Protein AF-A0A0C9UQS5-F1 (afdb_monomer)

Foldseek 3Di:
DDDPDPPPDPPDPVNLVPDALVNQDAFDDADPPHPCLALVNPDDRPVDDPDDDCCPPPCLVVDDPVVSNVVSNVRVVVVVVVNVVSVVSSVVRVVVVVVVVVVVVVVVVVVVVVPDPPPPPPDDDDDDDDDDDDDDPPPPPPPPPPPPPVVQFDFPVCVVVVHRFADPDDDPPDDDATPVCVVVVHDRHTPDPVVVPDPPPPPDPPVVVVVVLVVLQVVLVVVQVVQVVVLVVVCVVCVVVCPDPVPNSQRFGADSVRDTDRPDPPDPDPPPDDDDDDDDDDDDDDDDDDDDDDDDDDDDDDDDDDDDDDDDDDDDDDDDDDDDDDDDDDDDDDDDDDD

pLDDT: mean 71.83, std 21.23, range [30.2, 98.12]

Radius of gyration: 38.06 Å; Cα contacts (8 Å, |Δi|>4): 149; chains: 1; bounding box: 81×113×97 Å

Secondary structure (DSSP, 8-state):
------------HHHHTT--GGGSPPPPP--TT-GGGSGGG----TT--SS--GGGSTTGGGS-HHHHHHHHHHHHHHHHHHHHHHHHHHHHHHHHHHHHHHHHHHHHHHHHHT----------------------------------------BHHHHHHT------S--SSS-PPPHHHHHTT----B--GGGSS--TTSPPPHHHHHHHHHHHHHHHHHHHHHHHHHHHHHHHHHGGGT--TT------EE-TTSPEE-TT---------------------------------------------------------------PPPP--------

Sequence (339 aa):
MSTTASSSKNPTANSILYKKAKDVKRLPTIPTLDARRTLRRFKTVPEFTKRRDPRLHVDWASFKDGEQEFMVNGYWAAYDEEYQELEALWLQLTRKEPQEEEKRKSEAEKKKKSKPVAPVVSGSGSKKGKGKEKEVQVIDSDSDSDTNTEFRESCIGCERAKLWCLFTHGTNGKKVACDWCVECKTNCTYWSLQNLMLPEDVPVPEELQDTAHHGCTHVIERYNHIAQMCGAQMKAILSPYGLGKNFGGRVPLLNYHGGLDVPGELESGVKKRKAEESVVEPGPSKRIRKDKEPESGEKEVEKEVEKEVGPDPEPAVDKDKGKEKEPGPEGNGEETMKE

Mean predicted aligned error: 22.31 Å

Structure (mmCIF, N/CA/C/O backbone):
data_AF-A0A0C9UQS5-F1
#
_entry.id   AF-A0A0C9UQS5-F1
#
loop_
_atom_site.group_PDB
_atom_site.id
_atom_site.type_symbol
_atom_site.label_atom_id
_atom_site.label_alt_id
_atom_site.label_comp_id
_atom_site.label_asym_id
_atom_site.label_entity_id
_atom_site.label_seq_id
_atom_site.pdbx_PDB_ins_code
_atom_site.Cartn_x
_atom_site.Cartn_y
_atom_site.Cartn_z
_atom_site.occupancy
_atom_site.B_iso_or_equiv
_atom_site.auth_seq_id
_atom_site.auth_comp_id
_atom_site.auth_asym_id
_atom_site.auth_atom_id
_atom_site.pdbx_PDB_model_num
ATOM 1 N N . MET A 1 1 ? -19.585 4.894 -18.845 1.00 39.47 1 MET A N 1
ATOM 2 C CA . MET A 1 1 ? -18.893 3.886 -18.015 1.00 39.47 1 MET A CA 1
ATOM 3 C C . MET A 1 1 ? -18.393 4.585 -16.765 1.00 39.47 1 MET A C 1
ATOM 5 O O . MET A 1 1 ? -17.591 5.500 -16.886 1.00 39.47 1 MET A O 1
ATOM 9 N N . SER A 1 2 ? -18.942 4.248 -15.600 1.00 39.50 2 SER A N 1
ATOM 10 C CA . SER A 1 2 ? -18.650 4.951 -14.348 1.00 39.50 2 SER A CA 1
ATOM 11 C C . SER A 1 2 ? -17.389 4.379 -13.706 1.00 39.50 2 SER A C 1
ATOM 13 O O . SER A 1 2 ? -17.371 3.235 -13.262 1.00 39.50 2 SER A O 1
ATOM 15 N N . THR A 1 3 ? -16.320 5.168 -13.687 1.00 36.44 3 THR A N 1
ATOM 16 C CA . THR A 1 3 ? -15.076 4.869 -12.973 1.00 36.44 3 THR A CA 1
ATOM 17 C C . THR A 1 3 ? -15.274 5.094 -11.478 1.00 36.44 3 THR A C 1
ATOM 19 O O . THR A 1 3 ? -15.209 6.222 -10.991 1.00 36.44 3 THR A O 1
ATOM 22 N N . THR A 1 4 ? -15.512 4.013 -10.741 1.00 36.44 4 THR A N 1
ATOM 23 C CA . THR A 1 4 ? -15.493 4.010 -9.276 1.00 36.44 4 THR A CA 1
ATOM 24 C C . THR A 1 4 ? -14.039 4.093 -8.812 1.00 36.44 4 THR A C 1
ATOM 26 O O . THR A 1 4 ? -13.314 3.100 -8.811 1.00 36.44 4 THR A O 1
ATOM 29 N N . ALA A 1 5 ? -13.580 5.294 -8.461 1.00 30.20 5 ALA A N 1
ATOM 30 C CA . ALA A 1 5 ? -12.248 5.502 -7.905 1.00 30.20 5 ALA A CA 1
ATOM 31 C C . ALA A 1 5 ? -12.182 4.930 -6.477 1.00 30.20 5 ALA A C 1
ATOM 33 O O . ALA A 1 5 ? -12.664 5.540 -5.522 1.00 30.20 5 ALA A O 1
ATOM 34 N N . SER A 1 6 ? -11.587 3.744 -6.329 1.00 37.22 6 SER A N 1
ATOM 35 C CA . SER A 1 6 ? -11.254 3.167 -5.024 1.00 37.22 6 SER A CA 1
ATOM 36 C C . SER A 1 6 ? -10.003 3.860 -4.478 1.00 37.22 6 SER A C 1
ATOM 38 O O . SER A 1 6 ? -8.874 3.491 -4.784 1.00 37.22 6 SER A O 1
ATOM 40 N N . SER A 1 7 ? 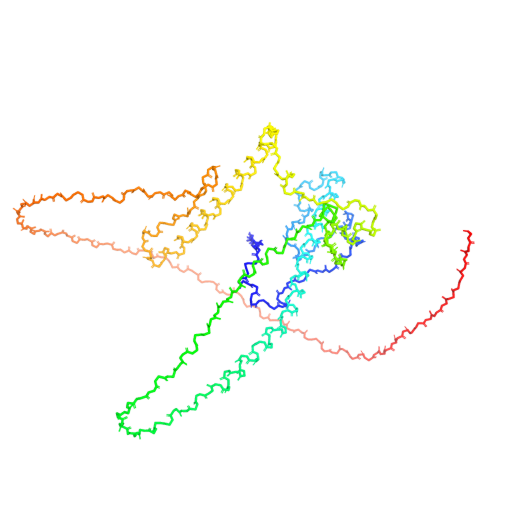-10.205 4.927 -3.708 1.00 39.00 7 SER A N 1
ATOM 41 C CA . SER A 1 7 ? -9.139 5.609 -2.971 1.00 39.00 7 SER A CA 1
ATOM 42 C C . SER A 1 7 ? -8.746 4.761 -1.757 1.00 39.00 7 SER A C 1
ATOM 44 O O . SER A 1 7 ? -9.470 4.761 -0.759 1.00 39.00 7 SER A O 1
ATOM 46 N N . SER A 1 8 ? -7.586 4.097 -1.793 1.00 45.88 8 SER A N 1
ATOM 47 C CA . SER A 1 8 ? -6.999 3.414 -0.630 1.00 45.88 8 SER A CA 1
ATOM 48 C C . SER A 1 8 ? -6.501 4.439 0.400 1.00 45.88 8 SER A C 1
ATOM 50 O O . SER A 1 8 ? -5.318 4.764 0.486 1.00 45.88 8 SER A O 1
ATOM 52 N N . LYS A 1 9 ? -7.419 5.020 1.175 1.00 56.50 9 LYS A N 1
ATOM 53 C CA . LYS A 1 9 ? -7.046 5.765 2.381 1.00 56.50 9 LYS A CA 1
ATOM 54 C C . LYS A 1 9 ? -6.589 4.752 3.423 1.00 56.50 9 LYS A C 1
ATOM 56 O O . LYS A 1 9 ? -7.343 3.829 3.732 1.00 56.50 9 LYS A O 1
ATOM 61 N N . ASN A 1 10 ? -5.390 4.948 3.972 1.00 49.78 10 ASN A N 1
ATOM 62 C CA . ASN A 1 10 ? -4.944 4.216 5.154 1.00 49.78 10 ASN A CA 1
ATOM 63 C C . ASN A 1 10 ? -6.054 4.293 6.212 1.00 49.78 10 ASN A C 1
ATOM 65 O O . ASN A 1 10 ? -6.534 5.399 6.493 1.00 49.78 10 ASN A O 1
ATOM 69 N N . PRO A 1 11 ? -6.520 3.154 6.751 1.00 49.62 11 PRO A N 1
ATOM 70 C CA . PRO A 1 11 ? -7.619 3.146 7.698 1.00 49.62 11 PRO A CA 1
ATOM 71 C C . PRO A 1 11 ? -7.218 3.980 8.914 1.00 49.62 11 PRO A C 1
ATOM 73 O O . PRO A 1 11 ? -6.328 3.613 9.676 1.00 49.62 11 PRO A O 1
ATOM 76 N N . THR A 1 12 ? -7.866 5.133 9.090 1.00 46.97 12 THR A N 1
ATOM 77 C CA . THR A 1 12 ? -7.743 5.945 10.304 1.00 46.97 12 THR A CA 1
ATOM 78 C C . THR A 1 12 ? -8.029 5.044 11.505 1.00 46.97 12 THR A C 1
ATOM 80 O O . THR A 1 12 ? -8.953 4.229 11.431 1.00 46.97 12 THR A O 1
ATOM 83 N N . ALA A 1 13 ? -7.274 5.183 12.599 1.00 48.47 13 ALA A N 1
ATOM 84 C CA . ALA A 1 13 ? -7.354 4.317 13.784 1.00 48.47 13 ALA A CA 1
ATOM 85 C C . ALA A 1 13 ? -8.795 4.085 14.293 1.00 48.47 13 ALA A C 1
ATOM 87 O O . ALA A 1 13 ? -9.131 2.989 14.738 1.00 48.47 13 ALA A O 1
ATOM 88 N N . ASN A 1 14 ? -9.681 5.071 14.123 1.00 51.16 14 ASN A N 1
ATOM 89 C CA . ASN A 1 14 ? -11.094 4.975 14.497 1.00 51.16 14 ASN A CA 1
ATOM 90 C C . ASN A 1 14 ? -11.914 4.000 13.624 1.00 51.16 14 ASN A C 1
ATOM 92 O O . ASN A 1 14 ? -12.898 3.442 14.097 1.00 51.16 14 ASN A O 1
ATOM 96 N N . SER A 1 15 ? -11.517 3.750 12.371 1.00 55.31 15 SER A N 1
ATOM 97 C CA . SER A 1 15 ? -12.188 2.788 11.475 1.00 55.31 15 SER A CA 1
ATOM 98 C C . SER A 1 15 ? -11.832 1.325 11.765 1.00 55.31 15 SER A C 1
ATOM 100 O O . SER A 1 15 ? -12.530 0.423 11.303 1.00 55.31 15 SER A O 1
ATOM 102 N N . ILE A 1 16 ? -10.764 1.084 12.532 1.00 59.19 16 ILE A N 1
ATOM 103 C CA . ILE A 1 16 ? -10.314 -0.262 12.915 1.00 59.19 16 ILE A CA 1
ATOM 104 C C . ILE A 1 16 ? -11.161 -0.803 14.077 1.00 59.19 16 ILE A C 1
ATOM 106 O O . ILE A 1 16 ? -11.360 -2.008 14.167 1.00 59.19 16 ILE A O 1
ATOM 110 N N . LEU A 1 17 ? -11.737 0.073 14.913 1.00 61.28 17 LEU A N 1
ATOM 111 C CA . LEU A 1 17 ? -12.500 -0.308 16.113 1.00 61.28 17 LEU A CA 1
ATOM 112 C C . LEU A 1 17 ? -13.781 -1.115 15.840 1.00 61.28 17 LEU A C 1
ATOM 114 O O . LEU A 1 17 ? -14.320 -1.720 16.760 1.00 61.28 17 LEU A O 1
ATOM 118 N N . TYR A 1 18 ? -14.280 -1.131 14.603 1.00 74.56 18 TYR A N 1
ATOM 119 C CA . TYR A 1 18 ? -15.530 -1.821 14.261 1.00 74.56 18 TYR A CA 1
ATOM 120 C C . TYR A 1 18 ? -15.368 -2.954 13.250 1.00 74.56 18 TYR A C 1
ATOM 122 O O . TYR A 1 18 ? -16.349 -3.636 12.961 1.00 74.56 18 TYR A O 1
ATOM 130 N N . LYS A 1 19 ? -14.165 -3.169 12.707 1.00 83.88 19 LYS A N 1
ATOM 131 C CA . LYS A 1 19 ? -13.938 -4.234 11.726 1.00 83.88 19 LYS A CA 1
ATOM 132 C C . LYS A 1 19 ? -13.582 -5.531 12.433 1.00 83.88 19 LYS A C 1
ATOM 134 O O . LYS A 1 19 ? -12.665 -5.560 13.250 1.00 83.88 19 LYS A O 1
ATOM 139 N N . LYS A 1 20 ? -14.276 -6.611 12.082 1.00 89.12 20 LYS A N 1
ATOM 140 C CA . LYS A 1 20 ? -13.904 -7.968 12.487 1.00 89.12 20 LYS A CA 1
ATOM 141 C C . LYS A 1 20 ? -12.896 -8.545 11.506 1.00 89.12 20 LYS A C 1
ATOM 143 O O . LYS A 1 20 ? -12.795 -8.089 10.367 1.00 89.12 20 LYS A O 1
ATOM 148 N N . ALA A 1 21 ? -12.194 -9.602 11.911 1.00 88.69 21 ALA A N 1
ATOM 149 C CA . ALA A 1 21 ? -11.261 -10.291 11.019 1.00 88.69 21 ALA A CA 1
ATOM 150 C C . ALA A 1 21 ? -11.945 -10.778 9.723 1.00 88.69 21 ALA A C 1
ATOM 152 O O . ALA A 1 21 ? -11.343 -10.754 8.654 1.00 88.69 21 ALA A O 1
ATOM 153 N N . LYS A 1 22 ? -13.232 -11.147 9.799 1.00 91.19 22 LYS A N 1
ATOM 154 C CA . LYS A 1 22 ? -14.049 -11.585 8.652 1.00 91.19 22 LYS A CA 1
ATOM 155 C C . LYS A 1 22 ? -14.333 -10.482 7.624 1.00 91.19 22 LYS A C 1
ATOM 157 O O . LYS A 1 22 ? -14.644 -10.802 6.483 1.00 91.19 22 LYS A O 1
ATOM 162 N N . ASP A 1 23 ? -14.222 -9.215 8.018 1.00 90.31 23 ASP A N 1
ATOM 163 C CA . ASP A 1 23 ? -14.493 -8.067 7.144 1.00 90.31 23 ASP A CA 1
ATOM 164 C C . ASP A 1 23 ? -13.251 -7.641 6.340 1.00 90.31 23 ASP A C 1
ATOM 166 O O . ASP A 1 23 ? -13.334 -6.790 5.449 1.00 90.31 23 ASP A O 1
ATOM 170 N N . VAL A 1 24 ? -12.079 -8.202 6.659 1.00 91.62 24 VAL A N 1
ATOM 171 C CA . VAL A 1 24 ? -10.843 -7.964 5.911 1.00 91.62 24 VAL A CA 1
ATOM 172 C C . VAL A 1 24 ? -10.842 -8.856 4.677 1.00 91.62 24 VAL A C 1
ATOM 174 O O . VAL A 1 24 ? -10.848 -10.082 4.780 1.00 91.62 24 VAL A O 1
ATOM 177 N N . LYS A 1 25 ? -10.816 -8.235 3.493 1.00 92.44 25 LYS A N 1
ATOM 178 C CA . LYS A 1 25 ? -10.619 -8.958 2.233 1.00 92.44 25 LYS A CA 1
ATOM 179 C C . LYS A 1 25 ? -9.269 -9.673 2.282 1.00 92.44 25 LYS A C 1
ATOM 181 O O . LYS A 1 25 ? -8.256 -9.029 2.540 1.00 92.44 25 LYS A O 1
ATOM 186 N N . ARG A 1 26 ? -9.256 -10.981 2.021 1.00 93.06 26 ARG A N 1
ATOM 187 C CA . ARG A 1 26 ? -8.020 -11.757 1.872 1.00 93.06 26 ARG A CA 1
ATOM 188 C C . ARG A 1 26 ? -7.746 -11.968 0.397 1.00 93.06 26 ARG A C 1
ATOM 190 O O . ARG A 1 26 ? -8.592 -12.505 -0.308 1.00 93.06 26 ARG A O 1
ATOM 197 N N . LEU A 1 27 ? -6.568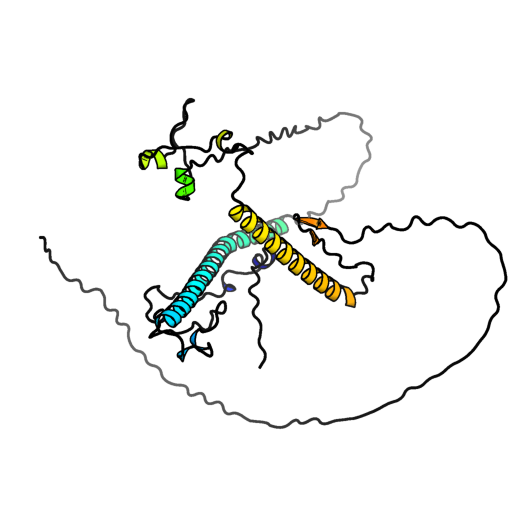 -11.543 -0.039 1.00 94.94 27 LEU A N 1
ATOM 198 C CA . LEU A 1 27 ? -6.067 -11.863 -1.367 1.00 94.94 27 LEU A CA 1
ATOM 199 C C . LEU A 1 27 ? -5.633 -13.341 -1.412 1.00 94.94 27 LEU A C 1
ATOM 201 O O . LEU A 1 27 ? -5.198 -13.880 -0.389 1.00 94.94 27 LEU A O 1
ATOM 205 N N . PRO A 1 28 ? -5.731 -14.020 -2.566 1.00 96.50 28 PRO A N 1
ATOM 206 C CA . PRO A 1 28 ? -5.317 -15.411 -2.687 1.00 96.50 28 PRO A CA 1
ATOM 207 C C . PRO A 1 28 ? -3.810 -15.571 -2.451 1.00 96.50 28 PRO A C 1
ATOM 20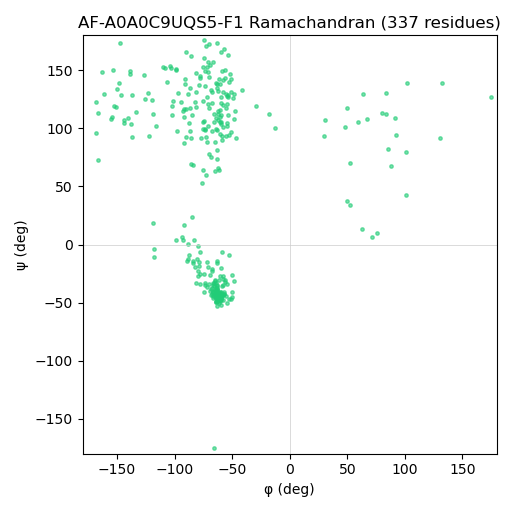9 O O . PRO A 1 28 ? -2.991 -14.797 -2.944 1.00 96.50 28 PRO A O 1
ATOM 212 N N . THR A 1 29 ? -3.401 -16.615 -1.737 1.00 96.56 29 THR A N 1
ATOM 213 C CA . THR A 1 29 ? -1.975 -16.920 -1.583 1.00 96.56 29 THR A CA 1
ATOM 214 C C . THR A 1 29 ? -1.419 -17.424 -2.915 1.00 96.56 29 THR A C 1
ATOM 216 O O . THR A 1 29 ? -1.848 -18.456 -3.433 1.00 96.56 29 THR A O 1
ATOM 219 N N . ILE A 1 30 ? -0.467 -16.691 -3.490 1.00 96.12 30 ILE A N 1
ATOM 220 C CA . ILE A 1 30 ? 0.192 -17.048 -4.752 1.00 96.12 30 ILE A CA 1
ATOM 221 C C . ILE A 1 30 ? 1.679 -17.235 -4.451 1.00 96.12 30 ILE A C 1
ATOM 223 O O . ILE A 1 30 ? 2.335 -16.244 -4.133 1.00 96.12 30 ILE A O 1
ATOM 227 N N . PRO A 1 31 ? 2.231 -18.458 -4.540 1.00 97.06 31 PRO A N 1
ATOM 228 C CA . PRO A 1 31 ? 3.649 -18.704 -4.292 1.00 97.06 31 PRO A CA 1
ATOM 229 C C . PRO A 1 31 ? 4.558 -17.846 -5.177 1.00 97.06 31 PRO A C 1
ATOM 231 O O . PRO A 1 31 ? 4.215 -17.545 -6.318 1.00 97.06 31 PRO A O 1
ATOM 234 N N . THR A 1 32 ? 5.748 -17.502 -4.685 1.00 95.25 32 THR A N 1
ATOM 235 C CA . THR A 1 32 ? 6.754 -16.724 -5.436 1.00 95.25 32 THR A CA 1
ATOM 236 C C . THR A 1 32 ? 7.214 -17.415 -6.721 1.00 95.25 32 THR A C 1
ATOM 238 O O . THR A 1 32 ? 7.563 -16.741 -7.684 1.00 95.25 32 THR A O 1
ATOM 241 N N . LEU A 1 33 ? 7.149 -18.748 -6.764 1.00 95.94 33 LEU A N 1
ATOM 242 C CA . LEU A 1 33 ? 7.481 -19.576 -7.930 1.00 95.94 33 LEU A CA 1
ATOM 243 C C . LEU A 1 33 ? 6.266 -19.914 -8.811 1.00 95.94 33 LEU A C 1
ATOM 245 O O . LEU A 1 33 ? 6.373 -20.727 -9.729 1.00 95.94 33 LEU A O 1
ATOM 249 N N . ASP A 1 34 ? 5.093 -19.340 -8.533 1.00 97.44 34 ASP A N 1
ATOM 250 C CA . ASP A 1 34 ? 3.900 -19.595 -9.334 1.00 97.44 34 ASP A CA 1
ATOM 251 C C . ASP A 1 34 ? 4.120 -19.118 -10.773 1.00 97.44 34 ASP A C 1
ATOM 253 O O . ASP A 1 34 ? 4.537 -17.987 -11.026 1.00 97.44 34 ASP A O 1
ATOM 257 N N . ALA A 1 35 ? 3.790 -19.972 -11.740 1.00 96.75 35 ALA A N 1
ATOM 258 C CA . ALA A 1 35 ? 3.973 -19.662 -13.148 1.00 96.75 35 ALA A CA 1
ATOM 259 C C . ALA A 1 35 ? 3.221 -18.387 -13.578 1.00 96.75 35 ALA A C 1
ATOM 261 O O . ALA A 1 35 ? 3.679 -17.697 -14.488 1.00 96.75 35 ALA A O 1
ATOM 262 N N . ARG A 1 36 ? 2.116 -18.027 -12.906 1.00 96.44 36 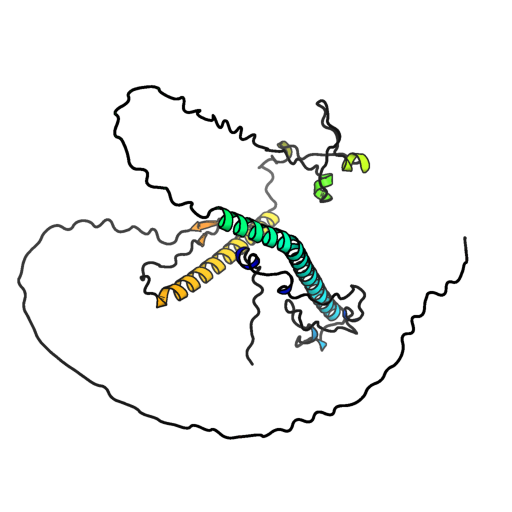ARG A N 1
ATOM 263 C CA . ARG A 1 36 ? 1.378 -16.769 -13.121 1.00 96.44 36 ARG A CA 1
ATOM 264 C C . ARG A 1 36 ? 2.222 -15.520 -12.883 1.00 96.44 36 ARG A C 1
ATOM 266 O O . ARG A 1 36 ? 1.859 -14.459 -13.384 1.00 96.44 36 ARG A O 1
ATOM 273 N N . ARG A 1 37 ? 3.331 -15.638 -12.148 1.00 96.88 37 ARG A N 1
ATOM 274 C CA . ARG A 1 37 ? 4.268 -14.540 -11.902 1.00 96.88 37 ARG A CA 1
ATOM 275 C C . ARG A 1 37 ? 5.212 -14.262 -13.066 1.00 96.88 37 ARG A C 1
ATOM 277 O O . ARG A 1 37 ? 5.759 -13.173 -13.159 1.00 96.88 37 ARG A O 1
ATOM 284 N N . THR A 1 38 ? 5.360 -15.214 -13.983 1.00 96.88 38 THR A N 1
ATOM 285 C CA . THR A 1 38 ? 6.222 -15.063 -15.161 1.00 96.88 38 THR A CA 1
ATOM 286 C C . THR A 1 38 ? 5.526 -14.277 -16.266 1.00 96.88 38 THR A C 1
ATOM 288 O O . THR A 1 38 ? 4.319 -14.428 -16.466 1.00 96.88 38 THR A O 1
ATOM 291 N N . LEU A 1 39 ? 6.292 -13.511 -17.051 1.00 96.81 39 LEU A N 1
ATOM 292 C CA . LEU A 1 39 ? 5.782 -12.752 -18.200 1.00 96.81 39 LEU A CA 1
ATOM 293 C C . LEU A 1 39 ? 4.924 -13.623 -19.139 1.00 96.81 39 LEU A C 1
ATOM 295 O O . LEU A 1 39 ? 3.810 -13.255 -19.505 1.00 96.81 39 LEU A O 1
ATOM 299 N N . ARG A 1 40 ? 5.396 -14.838 -19.455 1.00 96.69 40 ARG A N 1
ATOM 300 C CA . ARG A 1 40 ? 4.738 -15.761 -20.399 1.00 96.69 40 ARG A CA 1
ATOM 301 C C . ARG A 1 40 ? 3.372 -16.268 -19.929 1.00 96.69 40 ARG A C 1
ATOM 303 O O . ARG A 1 40 ? 2.523 -16.602 -20.753 1.00 96.69 40 ARG A O 1
ATOM 310 N N . ARG A 1 41 ? 3.169 -16.400 -18.619 1.00 97.38 41 ARG A N 1
ATOM 311 C CA . ARG A 1 41 ? 1.939 -16.954 -18.025 1.00 97.38 41 ARG A CA 1
ATOM 312 C C . ARG A 1 41 ? 1.222 -15.942 -17.140 1.00 97.38 41 ARG A C 1
ATOM 314 O O . ARG A 1 41 ? 0.365 -16.331 -16.347 1.00 97.38 41 ARG A O 1
ATOM 321 N N . PHE A 1 42 ? 1.544 -14.664 -17.317 1.00 96.75 42 PHE A N 1
ATOM 322 C CA . PHE A 1 42 ? 1.012 -13.582 -16.516 1.00 96.75 42 PHE A CA 1
ATOM 323 C C . PHE A 1 42 ? -0.520 -13.589 -16.498 1.00 96.75 42 PHE A C 1
ATOM 325 O O . PHE A 1 42 ? -1.185 -13.596 -17.541 1.00 96.75 42 PHE A O 1
ATOM 332 N N . LYS A 1 43 ? -1.081 -13.581 -15.287 1.00 97.06 43 LYS A N 1
ATOM 333 C CA . LYS A 1 43 ? -2.517 -13.440 -15.036 1.00 97.06 43 LYS A CA 1
ATOM 334 C C . LYS A 1 43 ? -2.729 -12.478 -13.881 1.00 97.06 43 LYS A C 1
ATOM 336 O O . LYS A 1 43 ? -2.155 -12.665 -12.813 1.00 97.06 43 LYS A O 1
ATOM 341 N N . THR A 1 44 ? -3.588 -11.491 -14.095 1.00 96.56 44 THR A N 1
ATOM 342 C CA . THR A 1 44 ? -4.002 -10.566 -13.046 1.00 96.56 44 THR A CA 1
ATOM 343 C C . THR A 1 44 ? -4.899 -11.240 -12.022 1.00 96.56 44 THR A C 1
ATOM 345 O O . THR A 1 44 ? -5.659 -12.160 -12.333 1.00 96.56 44 THR A O 1
ATOM 348 N N . VAL A 1 45 ? -4.799 -10.769 -10.782 1.00 97.12 45 VAL A N 1
ATOM 349 C CA . VAL A 1 45 ? -5.676 -11.166 -9.683 1.00 97.12 45 VAL A CA 1
ATOM 350 C C . VAL A 1 45 ? -6.851 -10.183 -9.645 1.00 97.12 45 VAL A C 1
ATOM 352 O O . VAL A 1 45 ? -6.612 -9.000 -9.411 1.00 97.12 45 VAL A O 1
ATOM 355 N N . PRO A 1 46 ? -8.106 -10.621 -9.873 1.00 94.31 46 PRO A N 1
ATOM 356 C CA . PRO A 1 46 ? -9.257 -9.715 -9.988 1.00 94.31 46 PRO A CA 1
ATOM 357 C C . PRO A 1 46 ? -9.503 -8.829 -8.759 1.00 94.31 46 PRO A C 1
ATOM 359 O O . PRO A 1 46 ? -10.026 -7.726 -8.878 1.00 94.31 46 PRO A O 1
ATOM 362 N N . GLU A 1 47 ? -9.131 -9.312 -7.577 1.00 93.94 47 GLU A N 1
ATOM 363 C CA . GLU A 1 47 ? -9.344 -8.626 -6.298 1.00 93.94 47 GLU A CA 1
ATOM 364 C C . GLU A 1 47 ? -8.250 -7.600 -5.977 1.00 93.94 47 GLU A C 1
ATOM 366 O O . GLU A 1 47 ? -8.434 -6.754 -5.101 1.00 93.94 47 GLU A O 1
ATOM 371 N N . PHE A 1 48 ? -7.124 -7.652 -6.694 1.00 95.75 48 PHE A N 1
ATOM 372 C CA . PHE A 1 48 ? -5.996 -6.756 -6.493 1.00 95.75 48 PHE A CA 1
ATOM 373 C C . PHE A 1 48 ? -6.184 -5.467 -7.294 1.00 95.75 48 PHE A C 1
ATOM 375 O O . PHE A 1 48 ? -6.241 -5.484 -8.525 1.00 95.75 48 PHE A O 1
ATOM 382 N N . THR A 1 49 ? -6.273 -4.338 -6.586 1.00 92.19 49 THR A N 1
ATOM 383 C CA . THR A 1 49 ? -6.620 -3.038 -7.190 1.00 92.19 49 THR A CA 1
ATOM 384 C C . THR A 1 49 ? -5.533 -1.973 -7.069 1.00 92.19 49 THR A C 1
ATOM 386 O O . THR A 1 49 ? -5.633 -0.953 -7.750 1.00 92.19 49 THR A O 1
ATOM 389 N N . LYS A 1 50 ? -4.476 -2.187 -6.265 1.00 91.56 50 LYS A N 1
ATOM 390 C CA . LYS A 1 50 ? -3.390 -1.200 -6.104 1.00 91.56 50 LYS A CA 1
ATOM 391 C C . LYS A 1 50 ? -2.645 -0.908 -7.408 1.00 91.56 50 LYS A C 1
ATOM 393 O O . LYS A 1 50 ? -2.178 0.212 -7.602 1.00 91.56 50 LYS A O 1
ATOM 398 N N . ARG A 1 51 ? -2.544 -1.882 -8.320 1.00 93.50 51 ARG A N 1
ATOM 399 C CA . ARG A 1 51 ? -2.012 -1.668 -9.673 1.00 93.50 51 ARG A CA 1
ATOM 400 C C . ARG A 1 51 ? -2.961 -2.164 -10.754 1.00 93.50 51 ARG A C 1
ATOM 402 O O . ARG A 1 51 ? -3.632 -3.182 -10.614 1.00 93.50 51 ARG A O 1
ATOM 409 N N . ARG A 1 52 ? -2.954 -1.440 -11.874 1.00 94.75 52 ARG A N 1
ATOM 410 C CA . ARG A 1 52 ? -3.655 -1.811 -13.107 1.00 94.75 52 ARG A CA 1
ATOM 411 C C . ARG A 1 52 ? -2.957 -2.994 -13.787 1.00 94.75 52 ARG A C 1
ATOM 413 O O . ARG A 1 52 ? -1.747 -3.148 -13.645 1.00 94.75 52 ARG A O 1
ATOM 420 N N . ASP A 1 53 ? -3.715 -3.791 -14.545 1.00 96.06 53 ASP A N 1
ATOM 421 C CA . ASP A 1 53 ? -3.166 -4.835 -15.424 1.00 96.06 53 ASP A CA 1
ATOM 422 C C . ASP A 1 53 ? -2.141 -4.214 -16.397 1.00 96.06 53 ASP A C 1
ATOM 424 O O . ASP A 1 53 ? -2.535 -3.368 -17.210 1.00 96.06 53 ASP A O 1
ATOM 428 N N . PRO A 1 54 ? -0.855 -4.613 -16.342 1.00 95.56 54 PRO A N 1
ATOM 429 C CA . PRO A 1 54 ? 0.180 -4.102 -17.238 1.00 95.56 54 PRO A CA 1
ATOM 430 C C . PRO A 1 54 ? -0.149 -4.281 -18.725 1.00 95.56 54 PRO A C 1
ATOM 432 O O . PRO A 1 54 ? 0.203 -3.430 -19.536 1.00 95.56 54 PRO A O 1
ATOM 435 N N . ARG A 1 55 ? -0.891 -5.333 -19.094 1.00 95.00 55 ARG A N 1
ATOM 436 C CA . ARG A 1 55 ? -1.263 -5.617 -20.493 1.00 95.00 55 ARG A CA 1
ATOM 437 C C . ARG A 1 55 ? -2.309 -4.660 -21.047 1.00 95.00 55 ARG A C 1
ATOM 439 O O . ARG A 1 55 ? -2.522 -4.623 -22.252 1.00 95.00 55 ARG A O 1
ATOM 446 N N . LEU A 1 56 ? -2.980 -3.904 -20.178 1.00 95.81 56 LEU A N 1
ATOM 447 C CA . LEU A 1 56 ? -3.904 -2.848 -20.592 1.00 95.81 56 LEU A CA 1
ATOM 448 C C . LEU A 1 56 ? -3.178 -1.531 -20.903 1.00 95.81 56 LEU A C 1
ATOM 450 O O . LEU A 1 56 ? -3.839 -0.524 -21.162 1.00 95.81 56 LEU A O 1
ATOM 454 N N . HIS A 1 57 ? -1.843 -1.512 -20.851 1.00 94.94 57 HIS A N 1
ATOM 455 C CA . HIS A 1 57 ? -1.055 -0.399 -21.356 1.00 94.94 57 HIS A CA 1
ATOM 456 C C . HIS A 1 57 ? -1.169 -0.328 -22.886 1.00 94.94 57 HIS A C 1
ATOM 458 O O . HIS A 1 57 ? -1.026 -1.345 -23.562 1.00 94.94 57 HIS A O 1
ATOM 464 N N . VAL A 1 58 ? -1.409 0.870 -23.433 1.00 95.56 58 VAL A N 1
ATOM 465 C CA . VAL A 1 58 ? -1.624 1.087 -24.881 1.00 95.56 58 VAL A CA 1
ATOM 466 C C . VAL A 1 58 ? -0.435 0.569 -25.694 1.00 95.56 58 VAL A C 1
ATOM 468 O O . VAL A 1 58 ? -0.605 -0.154 -26.670 1.00 95.56 58 VAL A O 1
ATOM 471 N N . ASP A 1 59 ? 0.765 0.851 -25.200 1.00 96.12 59 ASP A N 1
ATOM 472 C CA . ASP A 1 59 ? 2.033 0.512 -25.847 1.00 96.12 59 ASP A CA 1
ATOM 473 C C . ASP A 1 59 ? 2.603 -0.849 -25.410 1.00 96.12 59 ASP A C 1
ATOM 475 O O . ASP A 1 59 ? 3.786 -1.120 -25.617 1.00 96.12 59 ASP A O 1
ATOM 479 N N . TRP A 1 60 ? 1.789 -1.724 -24.797 1.00 94.75 60 TRP A N 1
ATOM 480 C CA . TRP A 1 60 ? 2.262 -3.011 -24.264 1.00 94.75 60 TRP A CA 1
ATOM 481 C C . TRP A 1 60 ? 3.071 -3.810 -25.297 1.00 94.75 60 TRP A C 1
ATOM 483 O O . TRP A 1 60 ? 4.167 -4.282 -25.003 1.00 94.75 60 TRP A O 1
ATOM 493 N N . ALA A 1 61 ? 2.555 -3.907 -26.526 1.00 95.94 61 ALA A N 1
ATOM 494 C CA . ALA A 1 61 ? 3.185 -4.657 -27.611 1.00 95.94 61 ALA A CA 1
ATOM 495 C C . ALA A 1 61 ? 4.470 -4.013 -28.163 1.00 95.94 61 ALA A C 1
ATOM 497 O O . ALA A 1 61 ? 5.249 -4.702 -28.813 1.00 95.94 61 ALA A O 1
ATOM 498 N N . SER A 1 62 ? 4.692 -2.715 -27.932 1.00 96.69 62 SER A N 1
ATOM 499 C CA . SER A 1 62 ? 5.913 -2.025 -28.375 1.00 96.69 62 SER A CA 1
ATOM 500 C C . SER A 1 62 ? 7.054 -2.078 -27.363 1.00 96.69 62 SER A C 1
ATOM 502 O O . SER A 1 62 ? 8.194 -1.793 -27.728 1.00 96.69 62 SER A O 1
ATOM 504 N N . PHE A 1 63 ? 6.772 -2.452 -26.113 1.00 95.81 63 PHE A N 1
ATOM 505 C CA . PHE A 1 63 ? 7.811 -2.648 -25.110 1.00 95.81 63 PHE A CA 1
ATOM 506 C C . PHE A 1 63 ? 8.649 -3.884 -25.410 1.00 95.81 63 PHE A C 1
ATOM 508 O O . PHE A 1 63 ? 8.135 -4.916 -25.846 1.00 95.81 63 PHE A O 1
ATOM 515 N N . LYS A 1 64 ? 9.943 -3.788 -25.113 1.00 97.50 64 LYS A N 1
ATOM 516 C CA . LYS A 1 64 ? 10.861 -4.928 -25.181 1.00 97.50 64 LYS A CA 1
ATOM 517 C C . LYS A 1 64 ? 10.558 -5.913 -24.054 1.00 97.50 64 LYS A C 1
ATOM 519 O O . LYS A 1 64 ? 10.059 -5.517 -23.000 1.00 97.50 64 LYS A O 1
ATOM 524 N N . ASP A 1 65 ? 10.955 -7.171 -24.229 1.00 96.56 65 ASP A N 1
ATOM 525 C CA . ASP A 1 65 ? 10.736 -8.232 -23.233 1.00 96.56 65 ASP A CA 1
ATOM 526 C C . ASP A 1 65 ? 11.194 -7.830 -21.820 1.00 96.56 65 ASP A C 1
ATOM 528 O O . ASP A 1 65 ? 10.467 -8.048 -20.854 1.00 96.56 65 ASP A O 1
ATOM 532 N N . GLY A 1 66 ? 12.342 -7.153 -21.692 1.00 97.12 66 GLY A N 1
ATOM 533 C CA . GLY A 1 66 ? 12.844 -6.683 -20.393 1.00 97.12 66 GLY A CA 1
ATOM 534 C C . GLY A 1 66 ? 11.984 -5.593 -19.735 1.00 97.12 66 GLY A C 1
ATOM 535 O O . GLY A 1 66 ? 11.848 -5.564 -18.514 1.00 97.12 66 GLY A O 1
ATOM 536 N N . GLU A 1 67 ? 11.357 -4.713 -20.519 1.00 97.44 67 GLU A N 1
ATOM 537 C CA . GLU A 1 67 ? 10.446 -3.678 -20.005 1.00 97.44 67 GLU A CA 1
ATOM 538 C C . GLU A 1 67 ? 9.105 -4.291 -19.586 1.00 97.44 67 GLU A C 1
ATOM 540 O O . GLU A 1 67 ? 8.555 -3.956 -18.533 1.00 97.44 67 GLU A O 1
ATOM 545 N N . GLN A 1 68 ? 8.599 -5.240 -20.380 1.00 97.69 68 GLN A N 1
ATOM 546 C CA . GLN A 1 68 ? 7.405 -6.009 -20.039 1.00 97.69 68 GLN A CA 1
ATOM 547 C C . GLN A 1 68 ? 7.607 -6.812 -18.749 1.00 97.69 68 GLN A C 1
ATOM 549 O O . GLN A 1 68 ? 6.752 -6.789 -17.860 1.00 97.69 68 GLN A O 1
ATOM 554 N N . GLU A 1 69 ? 8.756 -7.479 -18.617 1.00 97.50 69 GLU A N 1
ATOM 555 C CA . GLU A 1 69 ? 9.141 -8.209 -17.412 1.00 97.50 69 GLU A CA 1
ATOM 556 C C . GLU A 1 69 ? 9.251 -7.277 -16.199 1.00 97.50 69 GLU A C 1
ATOM 558 O O . GLU A 1 69 ? 8.695 -7.582 -15.143 1.00 97.50 69 GLU A O 1
ATOM 563 N N . PHE A 1 70 ? 9.864 -6.099 -16.351 1.00 97.19 70 PHE A N 1
ATOM 564 C CA . PHE A 1 70 ? 9.936 -5.097 -15.285 1.00 97.19 70 PHE A CA 1
ATOM 565 C C . PHE A 1 70 ? 8.546 -4.660 -14.795 1.00 97.19 70 PHE A C 1
ATOM 567 O O . PHE A 1 70 ? 8.304 -4.587 -13.587 1.00 97.19 70 PHE A O 1
ATOM 574 N N . MET A 1 71 ? 7.598 -4.416 -15.704 1.00 97.00 71 MET A N 1
ATOM 575 C CA . MET A 1 71 ? 6.230 -4.053 -15.322 1.00 97.00 71 MET A CA 1
ATOM 576 C C . MET A 1 71 ? 5.484 -5.190 -14.617 1.00 97.00 71 MET A C 1
ATOM 578 O O . MET A 1 71 ? 4.774 -4.933 -13.640 1.00 97.00 71 MET A O 1
ATOM 582 N N . VAL A 1 72 ? 5.641 -6.432 -15.088 1.00 97.50 72 VAL A N 1
ATOM 583 C CA . VAL A 1 72 ? 5.054 -7.621 -14.448 1.00 97.50 72 VAL A CA 1
ATOM 584 C C . VAL A 1 72 ? 5.641 -7.824 -13.051 1.00 97.50 72 VAL A C 1
ATOM 586 O O . VAL A 1 72 ? 4.885 -8.007 -12.096 1.00 97.50 72 VAL A O 1
ATOM 589 N N . ASN A 1 73 ? 6.959 -7.696 -12.894 1.00 97.19 73 ASN A N 1
ATOM 590 C CA . ASN A 1 73 ? 7.624 -7.764 -11.592 1.00 97.19 73 ASN A CA 1
ATOM 591 C C . ASN A 1 73 ? 7.136 -6.651 -10.654 1.00 97.19 73 ASN A C 1
ATOM 593 O O . ASN A 1 73 ? 6.837 -6.912 -9.492 1.00 97.19 73 ASN A O 1
ATOM 597 N N . GLY A 1 74 ? 6.959 -5.429 -11.166 1.00 96.94 74 GLY A N 1
ATOM 598 C CA . GLY A 1 74 ? 6.388 -4.318 -10.402 1.00 96.94 74 GLY A CA 1
ATOM 599 C C . GLY A 1 74 ? 4.931 -4.542 -9.977 1.00 96.94 74 GLY A C 1
ATOM 600 O O . GLY A 1 74 ? 4.534 -4.100 -8.900 1.00 96.94 74 GLY A O 1
ATOM 601 N N . TYR A 1 75 ? 4.127 -5.237 -10.790 1.00 97.94 75 TYR A N 1
ATOM 602 C CA . TYR A 1 75 ? 2.773 -5.659 -10.415 1.00 97.94 75 TYR A CA 1
ATOM 603 C C . TYR A 1 75 ? 2.801 -6.654 -9.251 1.00 97.94 75 TYR A C 1
ATOM 605 O O . TYR A 1 75 ? 2.108 -6.444 -8.257 1.00 97.94 75 TYR A O 1
ATOM 613 N N . TRP A 1 76 ? 3.628 -7.699 -9.342 1.00 98.12 76 TRP A N 1
ATOM 614 C CA . TRP A 1 76 ? 3.713 -8.724 -8.298 1.00 98.12 76 TRP A CA 1
ATOM 615 C C . TRP A 1 76 ? 4.359 -8.228 -7.005 1.00 98.12 76 TRP A C 1
ATOM 617 O O . TRP A 1 76 ? 3.913 -8.621 -5.934 1.00 98.12 76 TRP A O 1
ATOM 627 N N . ALA A 1 77 ? 5.330 -7.315 -7.076 1.00 97.69 77 ALA A N 1
ATOM 628 C CA . ALA A 1 77 ? 5.892 -6.676 -5.887 1.00 97.69 77 ALA A CA 1
ATOM 629 C C . ALA A 1 77 ? 4.821 -5.894 -5.107 1.00 97.69 77 ALA A C 1
ATOM 631 O O . ALA A 1 77 ? 4.689 -6.059 -3.897 1.00 97.69 77 ALA A O 1
ATOM 632 N N . ALA A 1 78 ? 3.998 -5.106 -5.809 1.00 97.25 78 ALA A N 1
ATOM 633 C CA . ALA A 1 78 ? 2.883 -4.388 -5.192 1.00 97.25 78 ALA A CA 1
ATOM 634 C C . ALA A 1 78 ? 1.796 -5.340 -4.649 1.00 97.25 78 ALA A C 1
ATOM 636 O O . ALA A 1 78 ? 1.158 -5.038 -3.641 1.00 97.25 78 ALA A O 1
ATOM 637 N N . TYR A 1 79 ? 1.590 -6.488 -5.306 1.00 97.62 79 TYR A N 1
ATOM 638 C CA . TYR A 1 79 ? 0.696 -7.544 -4.826 1.00 97.62 79 TYR A CA 1
ATOM 639 C C . TYR A 1 79 ? 1.181 -8.153 -3.511 1.00 97.62 79 TYR A C 1
ATOM 641 O O . TYR A 1 79 ? 0.400 -8.266 -2.570 1.00 97.62 79 TYR A O 1
ATOM 649 N N . ASP A 1 80 ? 2.459 -8.524 -3.436 1.00 97.31 80 ASP A N 1
ATOM 650 C CA . ASP A 1 80 ? 3.052 -9.128 -2.241 1.00 97.31 80 ASP A CA 1
ATOM 651 C C . ASP A 1 80 ? 3.017 -8.173 -1.048 1.00 97.31 80 ASP A C 1
ATOM 653 O O . ASP A 1 80 ? 2.707 -8.593 0.066 1.00 97.31 80 ASP A O 1
ATOM 657 N N . GLU A 1 81 ? 3.266 -6.885 -1.289 1.00 96.56 81 GLU A N 1
ATOM 658 C CA . GLU A 1 81 ? 3.149 -5.838 -0.275 1.00 96.56 81 GLU A CA 1
ATOM 659 C C . GLU A 1 81 ? 1.710 -5.726 0.261 1.00 96.56 81 GLU A C 1
ATOM 661 O O . GLU A 1 81 ? 1.494 -5.801 1.470 1.00 96.56 81 GLU A O 1
ATOM 666 N N . GLU A 1 82 ? 0.699 -5.626 -0.614 1.00 95.75 82 GLU A N 1
ATOM 667 C CA . GLU A 1 82 ? -0.709 -5.584 -0.180 1.00 95.75 82 GLU A CA 1
ATOM 668 C C . GLU A 1 82 ? -1.147 -6.872 0.522 1.00 95.75 82 GLU A C 1
ATOM 670 O O . GLU A 1 82 ? -1.863 -6.820 1.523 1.00 95.75 82 GLU A O 1
ATOM 675 N N . TYR A 1 83 ? -0.701 -8.028 0.029 1.00 96.19 83 TYR A N 1
ATOM 676 C CA . TYR A 1 83 ? -0.969 -9.313 0.660 1.00 96.19 83 TYR A CA 1
ATOM 677 C C . TYR A 1 83 ? -0.416 -9.346 2.090 1.00 96.19 83 TYR A C 1
ATOM 679 O O . TYR A 1 83 ? -1.141 -9.710 3.015 1.00 96.19 83 TYR A O 1
ATOM 687 N N . GLN A 1 84 ? 0.837 -8.925 2.296 1.00 96.62 84 GLN A N 1
ATOM 688 C CA . GLN A 1 84 ? 1.455 -8.882 3.623 1.00 96.62 84 GLN A CA 1
ATOM 689 C C . GLN A 1 84 ? 0.747 -7.902 4.564 1.00 96.62 84 GLN A C 1
ATOM 691 O O . GLN A 1 84 ? 0.506 -8.243 5.722 1.00 96.62 84 GLN A O 1
ATOM 696 N N . GLU A 1 85 ? 0.370 -6.716 4.080 1.00 95.25 85 GLU A N 1
ATOM 697 C CA . GLU A 1 85 ? -0.393 -5.736 4.863 1.00 95.25 85 GLU A CA 1
ATOM 698 C C . GLU A 1 85 ? -1.755 -6.289 5.307 1.00 95.25 85 GLU A C 1
ATOM 700 O O . GLU A 1 85 ? -2.128 -6.171 6.479 1.00 95.25 85 GLU A O 1
ATOM 705 N N . LEU A 1 86 ? -2.498 -6.910 4.384 1.00 94.38 86 LEU A N 1
ATOM 706 C CA . LEU A 1 86 ? -3.810 -7.492 4.669 1.00 94.38 86 LEU A CA 1
ATOM 707 C C . LEU A 1 86 ? -3.706 -8.691 5.614 1.00 94.38 86 LEU A C 1
ATOM 709 O O . LEU A 1 86 ? -4.517 -8.809 6.534 1.00 94.38 86 LEU A O 1
ATOM 713 N N . GLU A 1 87 ? -2.699 -9.545 5.436 1.00 95.00 87 GLU A N 1
ATOM 714 C CA . GLU A 1 87 ? -2.454 -10.691 6.312 1.00 95.00 87 GLU A CA 1
ATOM 715 C C . GLU A 1 87 ? -2.056 -10.233 7.725 1.00 95.00 87 GLU A C 1
ATOM 717 O O . GLU A 1 87 ? -2.593 -10.733 8.715 1.00 95.00 87 GLU A O 1
ATOM 722 N N . ALA A 1 88 ? -1.188 -9.221 7.844 1.00 94.94 88 ALA A N 1
ATOM 723 C CA . ALA A 1 88 ? -0.808 -8.638 9.130 1.00 94.94 88 ALA A CA 1
ATOM 724 C C . ALA A 1 88 ? -2.010 -8.005 9.850 1.00 94.94 88 ALA A C 1
ATOM 726 O O . ALA A 1 88 ? -2.202 -8.224 11.052 1.00 94.94 88 ALA A O 1
ATOM 727 N N . LEU A 1 89 ? -2.853 -7.266 9.121 1.00 93.38 89 LEU A N 1
ATOM 728 C CA . LEU A 1 89 ? -4.086 -6.689 9.657 1.00 93.38 89 LEU A CA 1
ATOM 729 C C . LEU A 1 89 ? -5.056 -7.780 10.127 1.00 93.38 89 LEU A C 1
ATOM 731 O O . LEU A 1 89 ? -5.622 -7.683 11.219 1.00 93.38 89 LEU A O 1
ATOM 735 N N . TRP A 1 90 ? -5.231 -8.831 9.327 1.00 94.62 90 TRP A N 1
ATOM 736 C CA . TRP A 1 90 ? -6.092 -9.960 9.660 1.00 94.62 90 TRP A CA 1
ATOM 737 C C . TRP A 1 90 ? -5.613 -10.691 10.923 1.00 94.62 90 TRP A C 1
ATOM 739 O O . TRP A 1 90 ? -6.411 -10.933 11.834 1.00 94.62 90 TRP A O 1
ATOM 749 N N . LEU A 1 91 ? -4.309 -10.965 11.038 1.00 94.62 91 LEU A N 1
ATOM 750 C CA . LEU A 1 91 ? -3.705 -11.560 12.236 1.00 94.62 91 LEU A CA 1
ATOM 751 C C . LEU A 1 91 ? -3.893 -10.669 13.471 1.00 94.62 91 LEU A C 1
ATOM 753 O O . LEU A 1 91 ? -4.222 -11.160 14.556 1.00 94.62 91 LEU A O 1
ATOM 757 N N . GLN A 1 92 ? -3.722 -9.354 13.315 1.00 93.50 92 GLN A N 1
ATOM 758 C CA . GLN A 1 92 ? -3.906 -8.398 14.404 1.00 93.50 92 GLN A CA 1
ATOM 759 C C . GLN A 1 92 ? -5.355 -8.380 14.909 1.00 93.50 92 GLN A C 1
ATOM 761 O O . GLN A 1 92 ? -5.576 -8.387 16.123 1.00 93.50 92 GLN A O 1
ATOM 766 N N . LEU A 1 93 ? -6.335 -8.370 14.001 1.00 92.12 93 LEU A N 1
ATOM 767 C CA . LEU A 1 93 ? -7.754 -8.400 14.360 1.00 92.12 93 LEU A CA 1
ATOM 768 C C . LEU A 1 93 ? -8.141 -9.730 15.003 1.00 92.12 93 LEU A C 1
ATOM 770 O O . LEU A 1 93 ? -8.773 -9.724 16.054 1.00 92.12 93 LEU A O 1
ATOM 774 N N . THR A 1 94 ? -7.681 -10.852 14.447 1.00 92.56 94 THR A N 1
ATOM 775 C CA . THR A 1 94 ? -7.957 -12.192 14.988 1.00 92.56 94 THR A CA 1
ATOM 776 C C . THR A 1 94 ? -7.448 -12.340 16.426 1.00 92.56 94 THR A C 1
ATOM 778 O O . THR A 1 94 ? -8.109 -12.957 17.258 1.00 92.56 94 THR A O 1
ATOM 781 N N . ARG A 1 95 ? -6.304 -11.724 16.762 1.00 92.94 95 ARG A N 1
ATOM 782 C CA . ARG A 1 95 ? -5.773 -11.707 18.137 1.00 92.94 95 ARG A CA 1
ATOM 783 C C . ARG A 1 95 ? -6.556 -10.780 19.077 1.00 92.94 95 ARG A C 1
ATOM 785 O O . ARG A 1 95 ? -6.675 -11.086 20.261 1.00 92.94 95 ARG A O 1
ATOM 792 N N . LYS A 1 96 ? -7.060 -9.644 18.581 1.00 91.00 96 LYS A N 1
ATOM 793 C CA . LYS A 1 96 ? -7.776 -8.636 19.389 1.00 91.00 96 LYS A CA 1
ATOM 794 C C . LYS A 1 96 ? -9.246 -8.981 19.642 1.00 91.00 96 LYS A C 1
ATOM 796 O O . LYS A 1 96 ? -9.757 -8.658 20.711 1.00 91.00 96 LYS A O 1
ATOM 801 N N . GLU A 1 97 ? -9.909 -9.648 18.698 1.00 90.44 97 GLU A N 1
ATOM 802 C CA . GLU A 1 97 ? -11.334 -10.001 18.772 1.00 90.44 97 GLU A CA 1
ATOM 803 C C . GLU A 1 97 ? -11.734 -10.742 20.072 1.00 90.44 97 GLU A C 1
ATOM 805 O O . GLU A 1 97 ? -12.681 -10.289 20.721 1.00 90.44 97 GLU A O 1
ATOM 810 N N . PRO A 1 98 ? -11.014 -11.781 20.553 1.00 89.75 98 PRO A N 1
ATOM 811 C CA . PRO A 1 98 ? -11.377 -12.454 21.805 1.00 89.75 98 PRO A CA 1
ATOM 812 C C . PRO A 1 98 ? -11.191 -11.567 23.045 1.00 89.75 98 PRO A C 1
ATOM 814 O O . PRO A 1 98 ? -12.023 -11.602 23.952 1.00 89.75 98 PRO A O 1
ATOM 817 N N . GLN A 1 99 ? -10.143 -10.734 23.077 1.00 86.88 99 GLN A N 1
ATOM 818 C CA . GLN A 1 99 ? -9.895 -9.819 24.198 1.00 86.88 99 GLN A CA 1
ATOM 819 C C . GLN A 1 99 ? -11.000 -8.768 24.315 1.00 86.88 99 GLN A C 1
ATOM 821 O O . GLN A 1 99 ? -11.435 -8.419 25.414 1.00 86.88 99 GLN A O 1
ATOM 826 N N . GLU A 1 100 ? -11.476 -8.257 23.179 1.00 86.50 100 GLU A N 1
ATOM 827 C CA . GLU A 1 100 ? -12.565 -7.290 23.175 1.00 86.50 100 GLU A CA 1
ATOM 828 C C . GLU A 1 100 ? -13.909 -7.940 23.532 1.00 86.50 100 GLU A C 1
ATOM 830 O O . GLU A 1 100 ? -14.707 -7.344 24.258 1.00 86.50 100 GLU A O 1
ATOM 835 N N . GLU A 1 101 ? -14.156 -9.177 23.093 1.00 86.88 101 GLU A N 1
ATOM 836 C CA . GLU A 1 101 ? -15.359 -9.922 23.470 1.00 86.88 101 GLU A CA 1
ATOM 837 C C . GLU A 1 101 ? -15.408 -10.209 24.981 1.00 86.88 101 GLU A C 1
ATOM 839 O O . GLU A 1 101 ? -16.444 -10.005 25.619 1.00 86.88 101 GLU A O 1
ATOM 844 N N . GLU A 1 102 ? -14.288 -10.609 25.586 1.00 88.88 102 GLU A N 1
ATOM 845 C CA . GLU A 1 102 ? -14.174 -10.812 27.034 1.00 88.88 102 GLU A CA 1
ATOM 846 C C . GLU A 1 102 ? -14.357 -9.500 27.814 1.00 88.88 102 GLU A C 1
ATOM 848 O O . GLU A 1 102 ? -15.104 -9.439 28.801 1.00 88.88 102 GLU A O 1
ATOM 853 N N . LYS A 1 103 ? -13.758 -8.406 27.327 1.00 89.69 103 LYS A N 1
ATOM 854 C CA . LYS A 1 103 ? -13.961 -7.068 27.896 1.00 89.69 103 LYS A CA 1
ATOM 855 C C . LYS A 1 103 ? -15.440 -6.668 27.866 1.00 89.69 103 LYS A C 1
ATOM 857 O O . LYS A 1 103 ? -15.965 -6.197 28.873 1.00 89.69 103 LYS A O 1
ATOM 862 N N . ARG A 1 104 ? -16.147 -6.918 26.757 1.00 86.19 104 ARG A N 1
ATOM 863 C CA . ARG A 1 104 ? -17.594 -6.652 26.644 1.00 86.19 104 ARG A CA 1
ATOM 864 C C . ARG A 1 104 ? -18.422 -7.534 27.586 1.00 86.19 104 ARG A C 1
ATOM 866 O O . ARG A 1 104 ? -19.370 -7.033 28.193 1.00 86.19 104 ARG A O 1
ATOM 873 N N . LYS A 1 105 ? -18.062 -8.814 27.753 1.00 88.19 105 LYS A N 1
ATOM 874 C CA . LYS A 1 105 ? -18.728 -9.737 28.695 1.00 88.19 105 LYS A CA 1
ATOM 875 C C . LYS A 1 105 ? -18.582 -9.268 30.145 1.00 88.19 105 LYS A C 1
ATOM 877 O O . LYS A 1 105 ? -19.586 -9.146 30.846 1.00 88.19 105 LYS A O 1
ATOM 882 N N . SER A 1 106 ? -17.366 -8.928 30.571 1.00 87.06 106 SER A N 1
ATOM 883 C CA . SER A 1 106 ? -17.104 -8.462 31.941 1.00 87.06 106 SER A CA 1
ATOM 884 C C . SER A 1 106 ? -17.752 -7.105 32.248 1.00 87.06 106 SER A C 1
ATOM 886 O O . SER A 1 106 ? -18.250 -6.891 33.353 1.00 87.06 106 SER A O 1
ATOM 888 N N . GLU A 1 107 ? -17.823 -6.191 31.277 1.00 87.19 107 GLU A N 1
ATOM 889 C CA . GLU A 1 107 ? -18.509 -4.907 31.453 1.00 87.19 107 GLU A CA 1
ATOM 890 C C . GLU A 1 107 ? -20.035 -5.077 31.565 1.00 87.19 107 GLU A C 1
ATOM 892 O O . GLU A 1 107 ? -20.679 -4.442 32.407 1.00 87.19 107 GLU A O 1
ATOM 897 N N . ALA A 1 108 ? -20.620 -5.978 30.768 1.00 86.06 108 ALA A N 1
ATOM 898 C CA . ALA A 1 108 ? -22.036 -6.323 30.863 1.00 86.06 108 ALA A CA 1
ATOM 899 C C . ALA A 1 108 ? -22.381 -6.983 32.210 1.00 86.06 108 ALA A C 1
ATOM 901 O O . ALA A 1 108 ? -23.439 -6.709 32.781 1.00 86.06 108 ALA A O 1
ATOM 902 N N . GLU A 1 109 ? -21.489 -7.815 32.751 1.00 85.56 109 GLU A N 1
ATOM 903 C CA . GLU A 1 109 ? -21.665 -8.425 34.070 1.00 85.56 109 GLU A CA 1
ATOM 904 C C . GLU A 1 109 ? -21.564 -7.392 35.204 1.00 85.56 109 GLU A C 1
ATOM 906 O O . GLU A 1 109 ? -22.432 -7.349 36.082 1.00 85.56 109 GLU A O 1
ATOM 911 N N . LYS A 1 110 ? -20.584 -6.477 35.141 1.00 85.44 110 LYS A N 1
ATOM 912 C CA . LYS A 1 110 ? -20.468 -5.354 36.090 1.00 85.44 110 LYS A CA 1
ATOM 913 C C . LYS A 1 110 ? -21.728 -4.483 36.101 1.00 85.44 110 LYS A C 1
ATOM 915 O O . LYS A 1 110 ? -22.223 -4.159 37.179 1.00 85.44 110 LYS A O 1
ATOM 920 N N . LYS A 1 111 ? -22.302 -4.187 34.927 1.00 80.38 111 LYS A N 1
ATOM 921 C CA . LYS A 1 111 ? -23.567 -3.436 34.793 1.00 80.38 111 LYS A CA 1
ATOM 922 C C . LYS A 1 111 ? -24.777 -4.172 35.382 1.00 80.38 111 LYS A C 1
ATOM 924 O O . LYS A 1 111 ? -25.686 -3.528 35.899 1.00 80.38 111 LYS A O 1
ATOM 929 N N . LYS A 1 112 ? -24.802 -5.511 35.351 1.00 79.38 112 LYS A N 1
ATOM 930 C CA . LYS A 1 112 ? -25.857 -6.307 36.010 1.00 79.38 112 LYS A CA 1
ATOM 931 C C . LYS A 1 112 ? -25.713 -6.317 37.534 1.00 79.38 112 LYS A C 1
ATOM 933 O O . LYS A 1 112 ? -26.725 -6.343 38.233 1.00 79.38 112 LYS A O 1
ATOM 938 N N . LYS A 1 113 ? -24.481 -6.278 38.051 1.00 70.50 113 LYS A N 1
ATOM 939 C CA . LYS A 1 113 ? -24.194 -6.297 39.496 1.00 70.50 113 LYS A CA 1
ATOM 940 C C . LYS A 1 113 ? -24.373 -4.930 40.167 1.00 70.50 113 LYS A C 1
ATOM 942 O O . LYS A 1 113 ? -24.651 -4.880 41.358 1.00 70.50 113 LYS A O 1
ATOM 947 N N . SER A 1 114 ? -24.298 -3.833 39.412 1.00 66.62 114 SER A N 1
ATOM 948 C CA . SER A 1 114 ? -24.526 -2.466 39.904 1.00 66.62 114 SER A CA 1
ATOM 949 C C . SER A 1 114 ? -26.000 -2.039 39.918 1.00 66.62 114 SER A C 1
ATOM 951 O O . SER A 1 114 ? -26.292 -0.844 39.856 1.00 66.62 114 SER A O 1
ATOM 953 N N . LYS A 1 115 ? -26.951 -2.982 39.972 1.00 64.44 115 LYS A N 1
ATOM 954 C CA . LYS A 1 115 ? -28.368 -2.639 40.139 1.00 64.44 115 LYS A CA 1
ATOM 955 C C . LYS A 1 115 ? -28.507 -1.868 41.464 1.00 64.44 115 LYS A C 1
ATOM 957 O O . LYS A 1 115 ? -28.104 -2.407 42.495 1.00 64.44 115 LYS A O 1
ATOM 962 N N . PRO A 1 116 ? -29.015 -0.623 41.463 1.00 54.06 116 PRO A N 1
ATOM 963 C CA . PRO A 1 116 ? -29.096 0.166 42.680 1.00 54.06 116 PRO A CA 1
ATOM 964 C C . PRO A 1 116 ? -30.088 -0.516 43.620 1.00 54.06 116 PRO A C 1
ATOM 966 O O . PRO A 1 116 ? -31.285 -0.582 43.342 1.00 54.06 116 PRO A O 1
ATOM 969 N N . VAL A 1 117 ? -29.583 -1.050 44.732 1.00 53.00 117 VAL A N 1
ATOM 970 C CA . VAL A 1 117 ? -30.418 -1.282 45.907 1.00 53.00 117 VAL A CA 1
ATOM 971 C C . VAL A 1 117 ? -30.930 0.097 46.293 1.00 53.00 117 VAL A C 1
ATOM 973 O O . VAL A 1 117 ? -30.134 1.000 46.554 1.00 53.00 117 VAL A O 1
ATOM 976 N N . ALA A 1 118 ? -32.248 0.281 46.209 1.00 56.22 118 ALA A N 1
ATOM 977 C CA . ALA A 1 118 ? -32.894 1.537 46.549 1.00 56.22 118 ALA A CA 1
ATOM 978 C C . ALA A 1 118 ? -32.369 2.010 47.914 1.00 56.22 118 ALA A C 1
ATOM 980 O O . ALA A 1 118 ? -32.360 1.207 48.854 1.00 56.22 118 ALA A O 1
ATOM 981 N N . PRO A 1 119 ? -31.913 3.268 48.048 1.00 50.50 119 PRO A N 1
ATOM 982 C CA . PRO A 1 119 ? -31.593 3.801 49.355 1.00 50.50 119 PRO A CA 1
ATOM 983 C C . PRO A 1 119 ? -32.900 3.798 50.141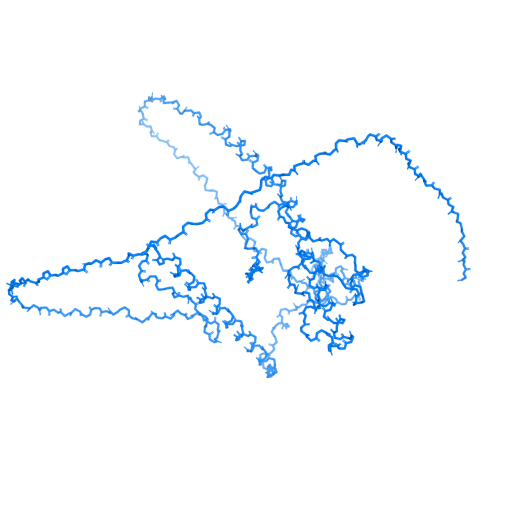 1.00 50.50 119 PRO A C 1
ATOM 985 O O . PRO A 1 119 ? -33.820 4.563 49.852 1.00 50.50 119 PRO A O 1
ATOM 988 N N . VAL A 1 120 ? -33.009 2.872 51.091 1.00 47.47 120 VAL A N 1
ATOM 989 C CA . VAL A 1 120 ? -34.081 2.879 52.076 1.00 47.47 120 VAL A CA 1
ATOM 990 C C . VAL A 1 120 ? -33.935 4.196 52.823 1.00 47.47 120 VAL A C 1
ATOM 992 O O . VAL A 1 120 ? -32.998 4.397 53.595 1.00 47.47 120 VAL A O 1
ATOM 995 N N . VAL A 1 121 ? -34.843 5.121 52.518 1.00 51.47 121 VAL A N 1
ATOM 996 C CA . VAL A 1 121 ? -35.053 6.357 53.260 1.00 51.47 121 VAL A CA 1
ATOM 997 C C . VAL A 1 121 ? -35.539 5.953 54.648 1.00 51.47 121 VAL A C 1
ATOM 999 O O . VAL A 1 121 ? -36.733 5.840 54.904 1.00 51.47 121 VAL A O 1
ATOM 1002 N N . SER A 1 122 ? -34.593 5.716 55.550 1.00 41.72 122 SER A N 1
ATOM 1003 C CA . SER A 1 122 ? -34.829 5.794 56.985 1.00 41.72 122 SER A CA 1
ATOM 1004 C C . SER A 1 122 ? -34.490 7.215 57.402 1.00 41.72 122 SER A C 1
ATOM 1006 O O . SER A 1 122 ? -33.355 7.535 57.751 1.00 41.72 122 SER A O 1
ATOM 1008 N N . GLY A 1 123 ? -35.483 8.096 57.303 1.00 46.44 123 GLY A N 1
ATOM 1009 C CA . GLY A 1 123 ? -35.431 9.366 58.005 1.00 46.44 123 GLY A CA 1
ATOM 1010 C C . GLY A 1 123 ? -35.401 9.108 59.508 1.00 46.44 123 GLY A C 1
ATOM 1011 O O . GLY A 1 123 ? -36.165 8.282 59.996 1.00 46.44 123 GLY A O 1
ATOM 1012 N N . SER A 1 124 ? -34.528 9.804 60.232 1.00 44.44 124 SER A N 1
ATOM 1013 C CA . SER A 1 124 ? -34.740 10.195 61.629 1.00 44.44 124 SER A CA 1
ATOM 1014 C C . SER A 1 124 ? -33.489 10.875 62.180 1.00 44.44 124 SER A C 1
ATOM 1016 O O . SER A 1 124 ? -32.404 10.301 62.178 1.00 44.44 124 SER A O 1
ATOM 1018 N N . GLY A 1 125 ? -33.678 12.067 62.744 1.00 40.44 125 GLY A N 1
ATOM 1019 C CA . GLY A 1 125 ? -32.938 12.431 63.947 1.00 40.44 125 GLY A CA 1
ATOM 1020 C C . GLY A 1 125 ? -31.733 13.336 63.754 1.00 40.44 125 GLY A C 1
ATOM 1021 O O . GLY A 1 125 ? -30.586 12.927 63.884 1.00 40.44 125 GLY A O 1
ATOM 1022 N N . SER A 1 126 ? -32.026 14.621 63.602 1.00 55.91 126 SER A N 1
ATOM 1023 C CA . SER A 1 126 ? -31.238 15.719 64.158 1.00 55.91 126 SER A CA 1
ATOM 1024 C C . SER A 1 126 ? -30.513 15.353 65.463 1.00 55.91 126 SER A C 1
ATOM 1026 O O . SER A 1 126 ? -31.167 15.113 66.479 1.00 55.91 126 SER A O 1
ATOM 1028 N N . LYS A 1 127 ? -29.176 15.422 65.480 1.00 44.47 127 LYS A N 1
ATOM 1029 C CA . LYS A 1 127 ? -28.421 15.744 66.699 1.00 44.47 127 LYS A CA 1
ATOM 1030 C C . LYS A 1 127 ? -27.058 16.357 66.379 1.00 44.47 127 LYS A C 1
ATOM 1032 O O . LYS A 1 127 ? -26.130 15.716 65.905 1.00 44.47 127 LYS A O 1
ATOM 1037 N N . LYS A 1 128 ? -26.995 17.648 66.697 1.00 53.38 128 LYS A N 1
ATOM 1038 C CA . LYS A 1 128 ? -25.821 18.496 66.895 1.00 53.38 128 LYS A CA 1
ATOM 1039 C C . LYS A 1 128 ? -24.828 17.775 67.819 1.00 53.38 128 LYS A C 1
ATOM 1041 O O . LYS A 1 128 ? -25.094 17.634 69.009 1.00 53.38 128 LYS A O 1
ATOM 1046 N N . GLY A 1 129 ? -23.717 17.300 67.260 1.00 42.47 129 GLY A N 1
ATOM 1047 C CA . GLY A 1 129 ? -22.692 16.531 67.963 1.00 42.47 129 GLY A CA 1
ATOM 1048 C C . GLY A 1 129 ? -21.300 16.991 67.554 1.00 42.47 129 GLY A C 1
ATOM 1049 O O . GLY A 1 129 ? -20.826 16.703 66.465 1.00 42.47 129 GLY A O 1
ATOM 1050 N N . LYS A 1 130 ? -20.690 17.757 68.450 1.00 52.06 130 LYS A N 1
ATOM 1051 C CA . LYS A 1 130 ? -19.324 18.276 68.441 1.00 52.06 130 LYS A CA 1
ATOM 1052 C C . LYS A 1 130 ? -18.323 17.123 68.595 1.00 52.06 130 LYS A C 1
ATOM 1054 O O . LYS A 1 130 ? -18.436 16.375 69.561 1.00 52.06 130 LYS A O 1
ATOM 1059 N N . GLY A 1 131 ? -17.303 17.063 67.739 1.00 48.50 131 GLY A N 1
ATOM 1060 C CA . GLY A 1 131 ? -16.016 16.469 68.105 1.00 48.50 131 GLY A CA 1
ATOM 1061 C C . GLY A 1 131 ? -15.403 15.471 67.123 1.00 48.50 131 GLY A C 1
ATOM 1062 O O . GLY A 1 131 ? -16.058 14.545 66.659 1.00 48.50 131 GLY A O 1
ATOM 1063 N N . LYS A 1 132 ? -14.083 15.634 66.986 1.00 46.12 132 LYS A N 1
ATOM 1064 C CA . LYS A 1 132 ? -13.075 14.695 66.478 1.00 46.12 132 LYS A CA 1
ATOM 1065 C C . LYS A 1 132 ? -12.866 14.652 64.964 1.00 46.12 132 LYS A C 1
ATOM 1067 O O . LYS A 1 132 ? -13.344 13.780 64.247 1.00 46.12 132 LYS A O 1
ATOM 1072 N N . GLU A 1 133 ? -12.066 15.630 64.549 1.00 48.28 133 GLU A N 1
ATOM 1073 C CA . GLU A 1 133 ? -10.969 15.506 63.589 1.00 48.28 133 GLU A CA 1
ATOM 1074 C C . GLU A 1 133 ? -10.519 14.046 63.413 1.00 48.28 133 GLU A C 1
ATOM 1076 O O . GLU A 1 133 ? -10.027 13.399 64.342 1.00 48.28 133 GLU A O 1
ATOM 1081 N N . LYS A 1 134 ? -10.774 13.519 62.216 1.00 46.38 134 LYS A N 1
ATOM 1082 C CA . LYS A 1 134 ? -10.232 12.260 61.727 1.00 46.38 134 LYS A CA 1
ATOM 1083 C C . LYS A 1 134 ? -9.361 12.628 60.540 1.00 46.38 134 LYS A C 1
ATOM 1085 O O . LYS A 1 134 ? -9.869 12.987 59.482 1.00 46.38 134 LYS A O 1
ATOM 1090 N N . GLU A 1 135 ? -8.070 12.627 60.830 1.00 40.62 135 GLU A N 1
ATOM 1091 C CA . GLU A 1 135 ? -6.927 12.510 59.937 1.00 40.62 135 GLU A CA 1
ATOM 1092 C C . GLU A 1 135 ? -7.323 12.057 58.527 1.00 40.62 135 GLU A C 1
ATOM 1094 O O . GLU A 1 135 ? -7.602 10.886 58.260 1.00 40.62 135 GLU A O 1
ATOM 1099 N N . VAL A 1 136 ? -7.390 13.040 57.631 1.00 39.22 136 VAL A N 1
ATOM 1100 C CA . VAL A 1 136 ? -7.317 12.809 56.197 1.00 39.22 136 VAL A CA 1
ATOM 1101 C C . VAL A 1 136 ? -5.905 12.296 55.965 1.00 39.22 136 VAL A C 1
ATOM 1103 O O . VAL A 1 136 ? -4.9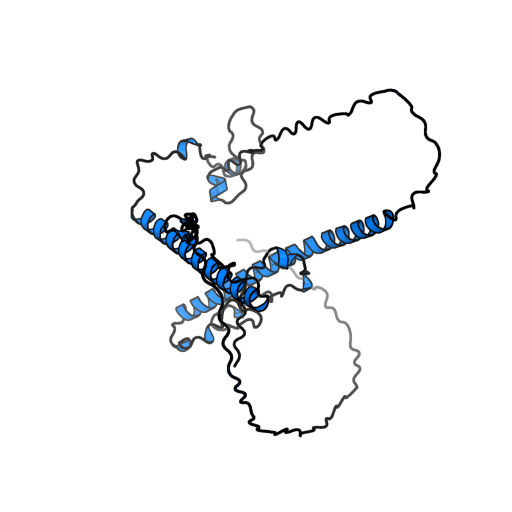52 13.065 56.058 1.00 39.22 136 VAL A O 1
ATOM 1106 N N . GLN A 1 137 ? -5.768 10.995 55.711 1.00 38.19 137 GLN A N 1
ATOM 1107 C CA . GLN A 1 137 ? -4.562 10.466 55.090 1.00 38.19 137 GLN A CA 1
ATOM 1108 C C . GLN A 1 137 ? -4.446 11.135 53.723 1.00 38.19 137 GLN A C 1
ATOM 1110 O O . GLN A 1 137 ? -5.084 10.736 52.748 1.00 38.19 137 GLN A O 1
ATOM 1115 N N . VAL A 1 138 ? -3.668 12.213 53.696 1.00 41.09 138 VAL A N 1
ATOM 1116 C CA . VAL A 1 138 ? -2.980 12.685 52.507 1.00 41.09 138 VAL A CA 1
ATOM 1117 C C . VAL A 1 138 ? -2.125 11.501 52.081 1.00 41.09 138 VAL A C 1
ATOM 1119 O O . VAL A 1 138 ? -1.125 11.183 52.716 1.00 41.09 138 VAL A O 1
ATOM 1122 N N . ILE A 1 139 ? -2.594 10.765 51.077 1.00 38.44 139 ILE A N 1
ATOM 1123 C CA . ILE A 1 139 ? -1.719 9.871 50.336 1.00 38.44 139 ILE A CA 1
ATOM 1124 C C . ILE A 1 139 ? -0.785 10.818 49.599 1.00 38.44 139 ILE A C 1
ATOM 1126 O O . ILE A 1 139 ? -1.166 11.393 48.577 1.00 38.44 139 ILE A O 1
ATOM 1130 N N . ASP A 1 140 ? 0.389 11.021 50.189 1.00 38.25 140 ASP A N 1
ATOM 1131 C CA . ASP A 1 140 ? 1.570 11.541 49.521 1.00 38.25 140 ASP A CA 1
ATOM 1132 C C . ASP A 1 140 ? 1.816 10.619 48.330 1.00 38.25 140 ASP A C 1
ATOM 1134 O O . ASP A 1 140 ? 2.357 9.520 48.440 1.00 38.25 140 ASP A O 1
ATOM 1138 N N . SER A 1 141 ? 1.267 11.010 47.185 1.00 44.22 141 SER A N 1
ATOM 1139 C CA . SER A 1 141 ? 1.668 10.454 45.906 1.00 44.22 141 SER A CA 1
ATOM 1140 C C . SER A 1 141 ? 2.894 11.239 45.476 1.00 44.22 141 SER A C 1
ATOM 1142 O O . SER A 1 141 ? 2.845 11.987 44.500 1.00 44.22 141 SER A O 1
ATOM 1144 N N . ASP A 1 142 ? 3.984 11.035 46.219 1.00 42.25 142 ASP A N 1
ATOM 1145 C CA . ASP A 1 142 ? 5.343 11.141 45.706 1.00 42.25 142 ASP A CA 1
ATOM 1146 C C . ASP A 1 142 ? 5.479 10.057 44.635 1.00 42.25 142 ASP A C 1
ATOM 1148 O O . ASP A 1 142 ? 6.025 8.971 44.819 1.00 42.25 142 ASP A O 1
ATOM 1152 N N . SER A 1 143 ? 4.846 10.328 43.496 1.00 44.00 143 SER A N 1
ATOM 1153 C CA . SER A 1 143 ? 5.156 9.655 42.261 1.00 44.00 143 SER A CA 1
ATOM 1154 C C . SER A 1 143 ? 6.506 10.217 41.860 1.00 44.00 143 SER A C 1
ATOM 1156 O O . SER A 1 143 ? 6.573 11.204 41.127 1.00 44.00 143 SER A O 1
ATOM 1158 N N . ASP A 1 144 ? 7.560 9.571 42.354 1.00 43.25 144 ASP A N 1
ATOM 1159 C CA . ASP A 1 144 ? 8.831 9.473 41.660 1.00 43.25 144 ASP A CA 1
ATOM 1160 C C . ASP A 1 144 ? 8.495 9.081 40.220 1.00 43.25 144 ASP A C 1
ATOM 1162 O O . ASP A 1 144 ? 8.325 7.911 39.869 1.00 43.25 144 ASP A O 1
ATOM 1166 N N . SER A 1 145 ? 8.328 10.084 39.357 1.00 44.38 145 SER A N 1
ATOM 1167 C CA . SER A 1 145 ? 8.561 9.907 37.941 1.00 44.38 145 SER A CA 1
ATOM 1168 C C . SER A 1 145 ? 10.061 9.718 37.827 1.00 44.38 145 SER A C 1
ATOM 1170 O O . SER A 1 145 ? 10.789 10.639 37.454 1.00 44.38 145 SER A O 1
ATOM 1172 N N . ASP A 1 146 ? 10.502 8.520 38.212 1.00 38.06 146 ASP A N 1
ATOM 1173 C CA . ASP A 1 146 ? 11.704 7.910 37.703 1.00 38.06 146 ASP A CA 1
ATOM 1174 C C . ASP A 1 146 ? 11.529 8.003 36.196 1.00 38.06 146 ASP A C 1
ATOM 1176 O O . ASP A 1 146 ? 10.761 7.277 35.549 1.00 38.06 146 ASP A O 1
ATOM 1180 N N . THR A 1 147 ? 12.138 9.044 35.647 1.00 37.75 147 THR A N 1
ATOM 1181 C CA . THR A 1 147 ? 12.367 9.172 34.236 1.00 37.75 147 THR A CA 1
ATOM 1182 C C . THR A 1 147 ? 13.191 7.946 33.902 1.00 37.75 147 THR A C 1
ATOM 1184 O O . THR A 1 147 ? 14.414 7.964 33.996 1.00 37.75 147 THR A O 1
ATOM 1187 N N . ASN A 1 148 ? 12.510 6.876 33.492 1.00 37.22 148 ASN A N 1
ATOM 1188 C CA . ASN A 1 148 ? 13.045 5.869 32.597 1.00 37.22 148 ASN A CA 1
ATOM 1189 C C . ASN A 1 148 ? 13.376 6.585 31.275 1.00 37.22 148 ASN A C 1
ATOM 1191 O O . ASN A 1 148 ? 12.840 6.292 30.210 1.00 37.22 148 ASN A O 1
ATOM 1195 N N . THR A 1 149 ? 14.328 7.516 31.326 1.00 39.78 149 THR A N 1
ATOM 1196 C CA . THR A 1 149 ? 15.381 7.626 30.334 1.00 39.78 149 THR A CA 1
ATOM 1197 C C . THR A 1 149 ? 16.202 6.346 30.457 1.00 39.78 149 THR A C 1
ATOM 1199 O O . THR A 1 149 ? 17.360 6.360 30.866 1.00 39.78 149 THR A O 1
ATOM 1202 N N . GLU A 1 150 ? 15.567 5.205 30.181 1.00 43.97 150 GLU A N 1
ATOM 1203 C CA . GLU A 1 150 ? 16.260 3.968 29.900 1.00 43.97 150 GLU A CA 1
ATOM 1204 C C . GLU A 1 150 ? 17.040 4.284 28.628 1.00 43.97 150 GLU A C 1
ATOM 1206 O O . GLU A 1 150 ? 16.479 4.385 27.534 1.00 43.97 150 GLU A O 1
ATOM 1211 N N . PHE A 1 151 ? 18.318 4.606 28.815 1.00 45.28 151 PHE A N 1
ATOM 1212 C CA . PHE A 1 151 ? 19.277 4.859 27.759 1.00 45.28 151 PHE A CA 1
ATOM 1213 C C . PHE A 1 151 ? 19.247 3.660 26.808 1.00 45.28 151 PHE A C 1
ATOM 1215 O O . PHE A 1 151 ? 19.927 2.659 27.020 1.00 45.28 151 PHE A O 1
ATOM 1222 N N . ARG A 1 152 ? 18.452 3.745 25.737 1.00 56.25 152 ARG A N 1
ATOM 1223 C CA . ARG A 1 152 ? 18.533 2.829 24.597 1.00 56.25 152 ARG A CA 1
ATOM 1224 C C . ARG A 1 152 ? 19.764 3.193 23.771 1.00 56.25 152 ARG A C 1
ATOM 1226 O O . ARG A 1 152 ? 19.659 3.614 22.624 1.00 56.25 152 ARG A O 1
ATOM 1233 N N . GLU A 1 153 ? 20.943 3.038 24.361 1.00 70.38 153 GLU A N 1
ATOM 1234 C CA . GLU A 1 153 ? 22.192 3.018 23.610 1.00 70.38 153 GLU A CA 1
ATOM 1235 C C . GLU A 1 153 ? 22.254 1.682 22.858 1.00 70.38 153 GLU A C 1
ATOM 1237 O O . GLU A 1 153 ? 22.687 0.659 23.384 1.00 70.38 153 GLU A O 1
ATOM 1242 N N . SER A 1 154 ? 21.769 1.665 21.613 1.00 84.00 154 SER A N 1
ATOM 1243 C CA . SER A 1 154 ? 22.123 0.596 20.679 1.00 84.00 154 SER A CA 1
ATOM 1244 C C . SER A 1 154 ? 23.561 0.811 20.221 1.00 84.00 154 SER A C 1
ATOM 1246 O O . SER A 1 154 ? 23.946 1.932 19.884 1.00 84.00 154 SER A O 1
ATOM 1248 N N . CYS A 1 155 ? 24.368 -0.250 20.167 1.00 89.44 155 CYS A N 1
ATOM 1249 C CA . CYS A 1 155 ? 25.671 -0.151 19.521 1.00 89.44 155 CYS A CA 1
ATOM 1250 C C . CYS A 1 155 ? 25.493 0.011 18.000 1.00 89.44 155 CYS A C 1
ATOM 1252 O O . CYS A 1 155 ? 24.498 -0.443 17.422 1.00 89.44 155 CYS A O 1
ATOM 1254 N N . ILE A 1 156 ? 26.481 0.623 17.341 1.00 89.31 156 ILE A N 1
ATOM 1255 C CA . ILE A 1 156 ? 26.473 0.889 15.891 1.00 89.31 156 ILE A CA 1
ATOM 1256 C C . ILE A 1 156 ? 26.319 -0.418 15.096 1.00 89.31 156 ILE A C 1
ATOM 1258 O O . ILE A 1 156 ? 25.671 -0.451 14.050 1.00 89.31 156 ILE A O 1
ATOM 1262 N N . GLY A 1 157 ? 26.908 -1.509 15.597 1.00 89.50 157 GLY A N 1
ATOM 1263 C CA . GLY A 1 157 ? 26.812 -2.834 14.985 1.00 89.50 157 GLY A CA 1
ATOM 1264 C C . GLY A 1 157 ? 25.379 -3.371 14.965 1.00 89.50 157 GLY A C 1
ATOM 1265 O O . GLY A 1 157 ? 24.867 -3.708 13.899 1.00 89.50 157 GLY A O 1
ATOM 1266 N N . CYS A 1 158 ? 24.713 -3.382 16.122 1.00 92.50 158 CYS A N 1
ATOM 1267 C CA . CYS A 1 158 ? 23.323 -3.822 16.259 1.00 92.50 158 CYS A CA 1
ATOM 1268 C C . CYS A 1 158 ? 22.357 -2.928 15.475 1.00 92.50 158 CYS A C 1
ATOM 1270 O O . CYS A 1 158 ? 21.441 -3.437 14.832 1.00 92.50 158 CYS A O 1
ATOM 1272 N N . GLU A 1 159 ? 22.594 -1.612 15.460 1.00 87.94 159 GLU A N 1
ATOM 1273 C CA . GLU A 1 159 ? 21.777 -0.659 14.704 1.00 87.94 159 GLU A CA 1
ATOM 1274 C C . GLU A 1 159 ? 21.843 -0.937 13.195 1.00 87.94 159 GLU A C 1
ATOM 1276 O O . GLU A 1 159 ? 20.809 -1.073 12.538 1.00 87.94 159 GLU A O 1
ATOM 1281 N N . ARG A 1 160 ? 23.053 -1.128 12.647 1.00 86.69 160 ARG A N 1
ATOM 1282 C CA . ARG A 1 160 ? 23.247 -1.494 11.232 1.00 86.69 160 ARG A CA 1
ATOM 1283 C C . ARG A 1 160 ? 22.638 -2.850 10.889 1.00 86.69 160 ARG A C 1
ATOM 1285 O O . ARG A 1 160 ? 22.102 -3.015 9.795 1.00 86.69 160 ARG A O 1
ATOM 1292 N N . ALA A 1 161 ? 22.697 -3.800 11.817 1.00 85.00 161 ALA A N 1
ATOM 1293 C CA . ALA A 1 161 ? 22.090 -5.116 11.660 1.00 85.00 161 ALA A CA 1
ATOM 1294 C C . ALA A 1 161 ? 20.564 -5.117 11.886 1.00 85.00 161 ALA A C 1
ATOM 1296 O O . ALA A 1 161 ? 19.923 -6.138 11.650 1.00 85.00 161 ALA A O 1
ATOM 1297 N N . LYS A 1 162 ? 19.973 -3.993 12.326 1.00 88.31 162 LYS A N 1
ATOM 1298 C CA . LYS A 1 162 ? 18.568 -3.883 12.764 1.00 88.31 162 LYS A CA 1
ATOM 1299 C C . LYS A 1 162 ? 18.192 -4.923 13.832 1.00 88.31 162 LYS A C 1
ATOM 1301 O O . LYS A 1 162 ? 17.062 -5.409 13.864 1.00 88.31 162 LYS A O 1
ATOM 1306 N N . LEU A 1 163 ? 19.142 -5.263 14.702 1.00 88.69 163 LEU A N 1
ATOM 1307 C CA . LEU A 1 163 ? 18.963 -6.196 15.813 1.00 88.69 163 LEU A CA 1
ATOM 1308 C C . LEU A 1 163 ? 18.845 -5.437 17.134 1.00 88.69 163 LEU A C 1
ATOM 1310 O O . LEU A 1 163 ? 19.363 -4.330 17.290 1.00 88.69 163 LEU A O 1
ATOM 1314 N N . TRP A 1 164 ? 18.158 -6.035 18.106 1.00 89.31 164 TRP A N 1
ATOM 1315 C CA . TRP A 1 164 ? 18.042 -5.436 19.429 1.00 89.31 164 TRP A CA 1
ATOM 1316 C C . TRP A 1 164 ? 19.352 -5.616 20.202 1.00 89.31 164 TRP A C 1
ATOM 1318 O O . TRP A 1 164 ? 19.831 -6.734 20.380 1.00 89.31 164 TRP A O 1
ATOM 1328 N N . CYS A 1 165 ? 19.938 -4.507 20.650 1.00 89.94 165 CYS A N 1
ATOM 1329 C CA . CYS A 1 165 ? 21.156 -4.512 21.449 1.00 89.94 165 CYS A CA 1
ATOM 1330 C C . CYS A 1 165 ? 20.831 -4.955 22.886 1.00 89.94 165 CYS A C 1
ATOM 1332 O O . CYS A 1 165 ? 20.234 -4.191 23.644 1.00 89.94 165 CYS A O 1
ATOM 1334 N N . LEU A 1 166 ? 21.193 -6.191 23.241 1.00 88.31 166 LEU A N 1
ATOM 1335 C CA . LEU A 1 166 ? 20.982 -6.773 24.569 1.00 88.31 166 LEU A CA 1
ATOM 1336 C C . LEU A 1 166 ? 22.304 -6.862 25.340 1.00 88.31 166 LEU A C 1
ATOM 1338 O O . LEU A 1 166 ? 23.346 -7.202 24.774 1.00 88.31 166 LEU A O 1
ATOM 1342 N N . PHE A 1 167 ? 22.236 -6.553 26.634 1.00 84.56 167 PHE A N 1
ATOM 1343 C CA . PHE A 1 167 ? 23.334 -6.707 27.583 1.00 84.56 167 PHE A CA 1
ATOM 1344 C C . PHE A 1 167 ? 22.870 -7.620 28.710 1.00 84.56 167 PHE A C 1
ATOM 1346 O O . PHE A 1 167 ? 22.258 -7.166 29.677 1.00 84.56 167 PHE A O 1
ATOM 1353 N N . THR A 1 168 ? 23.127 -8.916 28.594 1.00 79.44 168 THR A N 1
ATOM 1354 C CA . THR A 1 168 ? 22.778 -9.853 29.674 1.00 79.44 168 THR A CA 1
ATOM 1355 C C . THR A 1 168 ? 23.855 -9.916 30.754 1.00 79.44 168 THR A C 1
ATOM 1357 O O . THR A 1 168 ? 23.593 -10.336 31.882 1.00 79.44 168 THR A O 1
ATOM 1360 N N . HIS A 1 169 ? 25.060 -9.427 30.459 1.00 66.44 169 HIS A N 1
ATOM 1361 C CA . HIS A 1 169 ? 26.147 -9.354 31.423 1.00 66.44 169 HIS A CA 1
ATOM 1362 C C . HIS A 1 169 ? 26.072 -8.059 32.241 1.00 66.44 169 HIS A C 1
ATOM 1364 O O . HIS A 1 169 ? 26.534 -7.005 31.813 1.00 66.44 169 HIS A O 1
ATOM 1370 N N . GLY A 1 170 ? 25.502 -8.144 33.447 1.00 56.16 170 GLY A N 1
ATOM 1371 C CA . GLY A 1 170 ? 25.508 -7.051 34.421 1.00 56.16 170 GLY A CA 1
ATOM 1372 C C . GLY A 1 170 ? 26.938 -6.701 34.833 1.00 56.16 170 GLY A C 1
ATOM 1373 O O . GLY A 1 170 ? 27.634 -7.500 35.461 1.00 56.16 170 GLY A O 1
ATOM 1374 N N . THR A 1 171 ? 27.406 -5.514 34.459 1.00 52.78 171 THR A N 1
ATOM 1375 C CA . THR A 1 171 ? 28.785 -5.108 34.726 1.00 52.78 171 THR A CA 1
ATOM 1376 C C . THR A 1 171 ? 28.886 -4.308 36.012 1.00 52.78 171 THR A C 1
ATOM 1378 O O . THR A 1 171 ? 28.328 -3.216 36.114 1.00 52.78 171 THR A O 1
ATOM 1381 N N . ASN A 1 172 ? 29.712 -4.785 36.943 1.00 55.81 172 ASN A N 1
ATOM 1382 C CA . ASN A 1 172 ? 30.326 -3.956 37.978 1.00 55.81 172 ASN A CA 1
ATOM 1383 C C . ASN A 1 172 ? 31.243 -2.907 37.304 1.00 55.81 172 ASN A C 1
ATOM 1385 O O . ASN A 1 172 ? 32.445 -3.115 37.154 1.00 55.81 172 ASN A O 1
ATOM 1389 N N . GLY A 1 173 ? 30.667 -1.805 36.816 1.00 55.22 173 GLY A N 1
ATOM 1390 C CA . GLY A 1 173 ? 31.369 -0.557 36.486 1.00 55.22 173 GLY A CA 1
ATOM 1391 C C . GLY A 1 173 ? 32.292 -0.515 35.255 1.00 55.22 173 GLY A C 1
ATOM 1392 O O . GLY A 1 173 ? 32.949 0.503 35.057 1.00 55.22 173 GLY A O 1
ATOM 1393 N N . LYS A 1 174 ? 32.369 -1.550 34.406 1.00 69.81 174 LYS A N 1
ATOM 1394 C CA . LYS A 1 174 ? 33.152 -1.510 33.149 1.00 69.81 174 LYS A CA 1
ATOM 1395 C C . LYS A 1 174 ? 32.243 -1.743 31.950 1.00 69.81 174 LYS A C 1
ATOM 1397 O O . LYS A 1 174 ? 31.569 -2.758 31.911 1.00 69.81 174 LYS A O 1
ATOM 1402 N N . LYS A 1 175 ? 32.240 -0.826 30.976 1.00 62.25 175 LYS A N 1
ATOM 1403 C CA . LYS A 1 175 ? 31.430 -0.938 29.750 1.00 62.25 175 LYS A CA 1
ATOM 1404 C C . LYS A 1 175 ? 31.832 -2.205 28.977 1.00 62.25 175 LYS A C 1
ATOM 1406 O O . LYS A 1 175 ? 32.940 -2.267 28.448 1.00 62.25 175 LYS A O 1
ATOM 1411 N N . VAL A 1 176 ? 30.958 -3.210 28.951 1.00 74.44 176 VAL A N 1
ATOM 1412 C CA . VAL A 1 176 ? 31.149 -4.474 28.217 1.00 74.44 176 VAL A CA 1
ATOM 1413 C C . VAL A 1 176 ? 30.395 -4.413 26.887 1.00 74.44 176 VAL A C 1
ATOM 1415 O O . VAL A 1 176 ? 29.414 -3.686 26.743 1.00 74.44 176 VAL A O 1
ATOM 1418 N N . ALA A 1 177 ? 30.910 -5.127 25.887 1.00 85.88 177 ALA A N 1
ATOM 1419 C CA . ALA A 1 177 ? 30.269 -5.293 24.588 1.00 85.88 177 ALA A CA 1
ATOM 1420 C C . ALA A 1 177 ? 28.875 -5.938 24.719 1.00 85.88 177 ALA A C 1
ATOM 1422 O O . ALA A 1 177 ? 28.657 -6.742 25.619 1.00 85.88 177 ALA A O 1
ATOM 1423 N N . CYS A 1 178 ? 27.942 -5.610 23.820 1.00 90.62 178 CYS A N 1
ATOM 1424 C CA . CYS A 1 178 ? 26.640 -6.282 23.783 1.00 90.62 178 CYS A CA 1
ATOM 1425 C C . CYS A 1 178 ? 26.784 -7.757 23.382 1.00 90.62 178 CYS A C 1
ATOM 1427 O O . CYS A 1 178 ? 27.748 -8.127 22.703 1.00 90.62 178 CYS A O 1
ATOM 1429 N N . ASP A 1 179 ? 25.802 -8.576 23.756 1.00 90.31 179 ASP A N 1
ATOM 1430 C CA . ASP A 1 179 ? 25.856 -10.035 23.601 1.00 90.31 179 ASP A CA 1
ATOM 1431 C C . ASP A 1 179 ? 26.084 -10.445 22.139 1.00 90.31 179 ASP A C 1
ATOM 1433 O O . ASP A 1 179 ? 26.924 -11.293 21.841 1.00 90.31 179 ASP A O 1
ATOM 1437 N N . TRP A 1 180 ? 25.420 -9.750 21.211 1.00 91.25 180 TRP A N 1
ATOM 1438 C CA . TRP A 1 180 ? 25.585 -9.971 19.775 1.00 91.25 180 TRP A CA 1
ATOM 1439 C C . TRP A 1 180 ? 27.003 -9.645 19.285 1.00 91.25 180 TRP A C 1
ATOM 1441 O O . TRP A 1 180 ? 27.594 -10.408 18.522 1.00 91.25 180 TRP A O 1
ATOM 1451 N N . CYS A 1 181 ? 27.587 -8.530 19.736 1.00 91.62 181 CYS A N 1
ATOM 1452 C CA . CYS A 1 181 ? 28.960 -8.175 19.374 1.00 91.62 181 CYS A CA 1
ATOM 1453 C C . CYS A 1 181 ? 29.977 -9.172 19.941 1.00 91.62 181 CYS A C 1
ATOM 1455 O O . CYS A 1 181 ? 30.959 -9.474 19.264 1.00 91.62 181 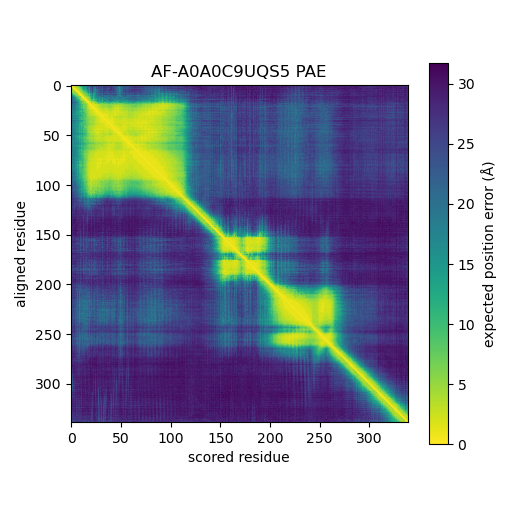CYS A O 1
ATOM 1457 N N . VAL A 1 182 ? 29.741 -9.700 21.147 1.00 89.38 182 VAL A N 1
ATOM 1458 C CA . VAL A 1 182 ? 30.577 -10.750 21.750 1.00 89.38 182 VAL A CA 1
ATOM 1459 C C . VAL A 1 182 ? 30.504 -12.033 20.925 1.00 89.38 182 VAL A C 1
ATOM 1461 O O . VAL A 1 182 ? 31.546 -12.575 20.553 1.00 89.38 182 VAL A O 1
ATOM 1464 N N . GLU A 1 183 ? 29.294 -12.484 20.588 1.00 89.88 183 GLU A N 1
ATOM 1465 C CA . GLU A 1 183 ? 29.064 -13.687 19.781 1.00 89.88 183 GLU A CA 1
ATOM 1466 C C . GLU A 1 183 ? 29.717 -13.568 18.399 1.00 89.88 183 GLU A C 1
ATOM 1468 O O . GLU A 1 183 ? 30.451 -14.455 17.959 1.00 89.88 183 GLU A O 1
ATOM 1473 N N . CYS A 1 184 ? 29.533 -12.418 17.751 1.00 89.12 184 CYS A N 1
ATOM 1474 C CA . CYS A 1 184 ? 30.094 -12.136 16.436 1.00 89.12 184 CYS A CA 1
ATOM 1475 C C . CYS A 1 184 ? 31.581 -11.735 16.476 1.00 89.12 184 CYS A C 1
ATOM 1477 O O . CYS A 1 184 ? 32.164 -11.478 15.423 1.00 89.12 184 CYS A O 1
ATOM 1479 N N . LYS A 1 185 ? 32.207 -11.656 17.661 1.00 91.00 185 LYS A N 1
ATOM 1480 C CA . LYS A 1 185 ? 33.591 -11.182 17.872 1.00 91.00 185 LYS A CA 1
ATOM 1481 C C . LYS A 1 185 ? 33.882 -9.835 17.192 1.00 91.00 185 LYS A C 1
ATOM 1483 O O . LYS A 1 185 ? 34.970 -9.615 16.660 1.00 91.00 185 LYS A O 1
ATOM 1488 N N . THR A 1 186 ? 32.904 -8.932 17.198 1.00 90.12 186 THR A N 1
ATOM 1489 C CA . THR A 1 186 ? 33.024 -7.585 16.627 1.00 90.12 186 THR A CA 1
ATOM 1490 C C . THR A 1 186 ? 33.202 -6.537 17.721 1.00 90.12 186 THR A C 1
ATOM 1492 O O . THR A 1 186 ? 32.753 -6.702 18.856 1.00 90.12 186 THR A O 1
ATOM 1495 N N . ASN A 1 187 ? 33.868 -5.430 17.385 1.00 88.88 187 ASN A N 1
ATOM 1496 C CA . ASN A 1 187 ? 34.021 -4.313 18.313 1.00 88.88 187 ASN A CA 1
ATOM 1497 C C . ASN A 1 187 ? 32.662 -3.653 18.566 1.00 88.88 187 ASN A C 1
ATOM 1499 O O . ASN A 1 187 ? 32.015 -3.161 17.642 1.00 88.88 187 ASN A O 1
ATOM 1503 N N . CYS A 1 188 ? 32.253 -3.610 19.831 1.00 90.38 188 CYS A N 1
ATOM 1504 C CA . CYS A 1 188 ? 31.010 -2.976 20.241 1.00 90.38 188 CYS A CA 1
ATOM 1505 C C . CYS A 1 188 ? 31.236 -1.480 20.475 1.00 90.38 188 CYS A C 1
ATOM 1507 O O . CYS A 1 188 ? 31.628 -1.061 21.564 1.00 90.38 188 CYS A O 1
ATOM 1509 N N . THR A 1 189 ? 31.019 -0.675 19.439 1.00 88.38 189 THR A N 1
ATOM 1510 C CA . THR A 1 189 ? 31.130 0.784 19.511 1.00 88.38 189 THR A CA 1
ATOM 1511 C C . THR A 1 189 ? 29.763 1.424 19.723 1.00 88.38 189 THR A C 1
ATOM 1513 O O . THR A 1 189 ? 28.799 1.128 19.016 1.00 88.38 189 THR A O 1
ATOM 1516 N N . TYR A 1 190 ? 29.687 2.315 20.708 1.00 82.94 190 TYR A N 1
ATOM 1517 C CA . TYR A 1 190 ? 28.514 3.145 20.970 1.00 82.94 190 TYR A CA 1
ATOM 1518 C C . TYR A 1 190 ? 28.711 4.527 20.365 1.00 82.94 190 TYR A C 1
ATOM 1520 O O . TYR A 1 190 ? 29.841 5.022 20.282 1.00 82.94 190 TYR A O 1
ATOM 1528 N N . TRP A 1 191 ? 27.609 5.167 19.980 1.00 73.44 191 TRP A N 1
ATOM 1529 C CA . TRP A 1 191 ? 27.607 6.602 19.746 1.00 73.44 191 TRP A CA 1
ATOM 1530 C C . TRP A 1 191 ? 27.909 7.300 21.073 1.00 73.44 191 TRP A C 1
ATOM 1532 O O . TRP A 1 191 ? 27.046 7.450 21.927 1.00 73.44 191 TRP A O 1
ATOM 1542 N N . SER A 1 192 ? 29.164 7.702 21.268 1.00 66.50 192 SER A N 1
ATOM 1543 C CA . SER A 1 192 ? 29.486 8.693 22.289 1.00 66.50 192 SER A CA 1
ATOM 1544 C C . SER A 1 192 ? 28.681 9.954 21.979 1.00 66.50 192 SER A C 1
ATOM 1546 O O . SER A 1 192 ? 28.733 10.426 20.843 1.00 66.50 192 SER A O 1
ATOM 1548 N N . LEU A 1 193 ? 27.994 10.529 22.973 1.00 59.09 193 LEU A N 1
ATOM 1549 C CA . LEU A 1 193 ? 27.315 11.826 22.832 1.00 59.09 193 LEU A CA 1
ATOM 1550 C C . LEU A 1 193 ? 28.246 12.910 22.248 1.00 59.09 193 LEU A C 1
ATOM 1552 O O . LEU A 1 193 ? 27.788 13.835 21.589 1.00 59.09 193 LEU A O 1
ATOM 1556 N N . GLN A 1 194 ? 29.562 12.770 22.437 1.00 55.94 194 GLN A N 1
ATOM 1557 C CA . GLN A 1 194 ? 30.572 13.688 21.906 1.00 55.94 194 GLN A CA 1
ATOM 1558 C C . GLN A 1 194 ? 30.796 13.537 20.391 1.00 55.94 194 GLN A C 1
ATOM 1560 O O . GLN A 1 194 ? 31.166 14.508 19.750 1.00 55.94 194 GLN A O 1
ATOM 1565 N N . ASN A 1 195 ? 30.518 12.371 19.793 1.00 56.59 195 ASN A N 1
ATOM 1566 C CA . ASN A 1 195 ? 30.585 12.179 18.335 1.00 56.59 195 ASN A CA 1
ATOM 1567 C C . ASN A 1 195 ? 29.336 12.707 17.609 1.00 56.59 195 ASN A C 1
ATOM 1569 O O . ASN A 1 195 ? 29.345 12.806 16.384 1.00 56.59 195 ASN A O 1
ATOM 1573 N N . LEU A 1 196 ? 28.268 13.028 18.348 1.00 56.47 196 LEU A N 1
ATOM 1574 C CA . LEU A 1 196 ? 27.090 13.713 17.810 1.00 56.47 196 LEU A CA 1
ATOM 1575 C C . LEU A 1 196 ? 27.305 15.235 17.727 1.00 56.47 196 LEU A C 1
ATOM 1577 O O . LEU A 1 196 ? 26.630 15.907 16.955 1.00 56.47 196 LEU A O 1
ATOM 1581 N N . MET A 1 197 ? 28.278 15.767 18.474 1.00 49.53 197 MET A N 1
ATOM 1582 C CA . MET A 1 197 ? 28.787 17.127 18.301 1.00 49.53 197 MET A CA 1
ATOM 1583 C C . MET A 1 197 ? 29.870 17.114 17.218 1.00 49.53 197 MET A C 1
ATOM 1585 O O . MET A 1 197 ? 31.060 17.261 17.496 1.00 49.53 197 MET A O 1
ATOM 1589 N N . LEU A 1 198 ? 29.462 16.876 15.970 1.00 52.50 198 LEU A N 1
ATOM 1590 C CA . LEU A 1 198 ? 30.325 17.206 14.839 1.00 52.50 198 LEU A CA 1
ATOM 1591 C C . LEU A 1 198 ? 30.691 18.701 14.925 1.00 52.50 198 LEU A C 1
ATOM 1593 O O . LEU A 1 198 ? 29.835 19.499 15.312 1.00 52.50 198 LEU A O 1
ATOM 1597 N N . PRO A 1 199 ? 31.924 19.095 14.563 1.00 46.84 199 PRO A N 1
ATOM 1598 C CA . PRO A 1 199 ? 32.267 20.503 14.419 1.00 46.84 199 PRO A CA 1
ATOM 1599 C C . PRO A 1 199 ? 31.272 21.151 13.449 1.00 46.84 199 PRO A C 1
ATOM 1601 O O . PRO A 1 199 ? 31.181 20.715 12.300 1.00 46.84 199 PRO A O 1
ATOM 1604 N N . GLU A 1 200 ? 30.539 22.176 13.893 1.00 56.88 200 GLU A N 1
ATOM 1605 C CA . GLU A 1 200 ? 29.620 22.969 13.050 1.00 56.88 200 GLU A CA 1
ATOM 1606 C C . GLU A 1 200 ? 30.328 23.636 11.851 1.00 56.88 200 GLU A C 1
ATOM 1608 O O . GLU A 1 200 ? 29.676 24.178 10.965 1.00 56.88 200 GLU A O 1
ATOM 1613 N N . ASP A 1 201 ? 31.658 23.546 11.783 1.00 54.56 201 ASP A N 1
ATOM 1614 C CA . ASP A 1 201 ? 32.499 24.173 10.767 1.00 54.56 201 ASP A CA 1
ATOM 1615 C C . ASP A 1 201 ? 32.799 23.291 9.542 1.00 54.56 201 ASP A C 1
ATOM 1617 O O . ASP A 1 201 ? 33.569 23.703 8.673 1.00 54.56 201 ASP A O 1
ATOM 1621 N N . VAL A 1 202 ? 32.231 22.082 9.430 1.00 64.38 202 VAL A N 1
ATOM 1622 C CA . VAL A 1 202 ? 32.287 21.340 8.158 1.00 64.38 202 VAL A CA 1
ATOM 1623 C C . VAL A 1 202 ? 31.096 21.786 7.307 1.00 64.38 202 VAL A C 1
ATOM 1625 O O . VAL A 1 202 ? 29.973 21.370 7.602 1.00 64.38 202 VAL A O 1
ATOM 1628 N N . PRO A 1 203 ? 31.291 22.622 6.264 1.00 63.88 203 PRO A N 1
ATOM 1629 C CA . PRO A 1 203 ? 30.193 23.031 5.404 1.00 63.88 203 PRO A CA 1
ATOM 1630 C C . PRO A 1 203 ? 29.555 21.778 4.809 1.00 63.88 203 PRO A C 1
ATOM 1632 O O . PRO A 1 203 ? 30.219 20.976 4.147 1.00 63.88 203 PRO A O 1
ATOM 1635 N N . VAL A 1 204 ? 28.266 21.590 5.094 1.00 67.56 204 VAL A N 1
ATOM 1636 C CA . VAL A 1 204 ? 27.469 20.514 4.505 1.00 67.56 204 VAL A CA 1
ATOM 1637 C C . VAL A 1 204 ? 27.608 20.632 2.985 1.00 67.56 204 VAL A C 1
ATOM 1639 O O . VAL A 1 204 ? 27.393 21.734 2.473 1.00 67.56 204 VAL A O 1
ATOM 1642 N N . PRO A 1 205 ? 27.963 19.553 2.260 1.00 75.38 205 PRO A N 1
ATOM 1643 C CA . PRO A 1 205 ? 28.082 19.599 0.809 1.00 75.38 205 PRO A CA 1
ATOM 1644 C C . PRO A 1 205 ? 26.823 20.206 0.185 1.00 75.38 205 PRO A C 1
ATOM 1646 O O . PRO A 1 205 ? 25.709 19.821 0.540 1.00 75.38 205 PRO A O 1
ATOM 1649 N N . GLU A 1 206 ? 26.998 21.162 -0.724 1.00 76.38 206 GLU A N 1
ATOM 1650 C CA . GLU A 1 206 ? 25.913 21.944 -1.339 1.00 76.38 206 GLU A CA 1
ATOM 1651 C C . GLU A 1 206 ? 24.834 21.042 -1.974 1.00 76.38 206 GLU A C 1
ATOM 1653 O O . GLU A 1 206 ? 23.640 21.298 -1.853 1.00 76.38 206 GLU A O 1
ATOM 1658 N N . GLU A 1 207 ? 25.244 19.892 -2.512 1.00 73.88 207 GLU A N 1
ATOM 1659 C CA . GLU A 1 207 ? 24.384 18.850 -3.096 1.00 73.88 207 GLU A CA 1
ATOM 1660 C C . GLU A 1 207 ? 23.418 18.201 -2.078 1.00 73.88 207 GLU A C 1
ATOM 1662 O O . GLU A 1 207 ? 22.276 17.849 -2.397 1.00 73.88 207 GLU A O 1
ATOM 1667 N N . LEU A 1 208 ? 23.856 18.053 -0.822 1.00 74.19 208 LEU A N 1
ATOM 1668 C CA . LEU A 1 208 ? 23.036 17.533 0.278 1.00 74.19 208 LEU A CA 1
ATOM 1669 C C . LEU A 1 208 ? 22.076 18.600 0.809 1.00 74.19 208 LEU A C 1
ATOM 1671 O O . LEU A 1 208 ? 20.951 18.265 1.185 1.00 74.19 208 LEU A O 1
ATOM 1675 N N . GLN A 1 209 ? 22.495 19.869 0.807 1.00 75.69 209 GLN A N 1
ATOM 1676 C CA . GLN A 1 209 ? 21.619 20.984 1.164 1.00 75.69 209 GLN A CA 1
ATOM 1677 C C . GLN A 1 209 ? 20.483 21.115 0.149 1.00 75.69 209 GLN A C 1
ATOM 1679 O O . GLN A 1 209 ? 19.327 21.191 0.551 1.00 75.69 209 GLN A O 1
ATOM 1684 N N . ASP A 1 210 ? 20.784 21.042 -1.148 1.00 79.56 210 ASP A N 1
ATOM 1685 C CA . ASP A 1 210 ? 19.783 21.136 -2.214 1.00 79.56 210 ASP A CA 1
ATOM 1686 C C . ASP A 1 210 ? 18.746 20.005 -2.130 1.00 79.56 210 ASP A C 1
ATOM 1688 O O . ASP A 1 210 ? 17.537 20.238 -2.164 1.00 79.56 210 ASP A O 1
ATOM 1692 N N . THR A 1 211 ? 19.202 18.774 -1.870 1.00 76.81 211 THR A N 1
ATOM 1693 C CA . THR A 1 211 ? 18.304 17.626 -1.662 1.00 76.81 211 THR A CA 1
ATOM 1694 C C . THR A 1 211 ? 17.422 17.805 -0.420 1.00 76.81 211 THR A C 1
ATOM 1696 O O . THR A 1 211 ? 16.227 17.495 -0.453 1.00 76.81 211 THR A O 1
ATOM 1699 N N . ALA A 1 212 ? 17.981 18.323 0.679 1.00 78.25 212 ALA A N 1
ATOM 1700 C CA . ALA A 1 212 ? 17.227 18.599 1.900 1.00 78.25 212 ALA A CA 1
ATOM 1701 C C . ALA A 1 212 ? 16.208 19.732 1.697 1.00 78.25 212 ALA A C 1
ATOM 1703 O O . ALA A 1 212 ? 15.057 19.601 2.115 1.00 78.25 212 ALA A O 1
ATOM 1704 N N . HIS A 1 213 ? 16.591 20.805 1.001 1.00 81.19 213 HIS A N 1
ATOM 1705 C CA . HIS A 1 213 ? 15.703 21.910 0.654 1.00 81.19 213 HIS A CA 1
ATOM 1706 C C . HIS A 1 213 ? 14.564 21.441 -0.253 1.00 81.19 213 HIS A C 1
ATOM 1708 O O . HIS A 1 213 ? 13.402 21.671 0.080 1.00 81.19 213 HIS A O 1
ATOM 1714 N N . HIS A 1 214 ? 14.861 20.692 -1.317 1.00 84.00 214 HIS A N 1
ATOM 1715 C CA . HIS A 1 214 ? 13.845 20.111 -2.194 1.00 84.00 214 HIS A CA 1
ATOM 1716 C C . HIS A 1 214 ? 12.903 19.152 -1.455 1.00 84.00 214 HIS A C 1
ATOM 1718 O O . HIS A 1 214 ? 11.687 19.196 -1.665 1.00 84.00 214 HIS A O 1
ATOM 1724 N N . GLY A 1 215 ? 13.436 18.328 -0.548 1.00 87.19 215 GLY A N 1
ATOM 1725 C CA . GLY A 1 215 ? 12.636 17.462 0.315 1.00 87.19 215 GLY A CA 1
ATOM 1726 C C . GLY A 1 215 ? 11.679 18.255 1.209 1.00 87.19 215 GLY A C 1
ATOM 1727 O O . GLY A 1 215 ? 10.480 17.967 1.240 1.00 87.19 215 GLY A O 1
ATOM 1728 N N . CYS A 1 216 ? 12.184 19.286 1.890 1.00 87.88 216 CYS A N 1
ATOM 1729 C CA . CYS A 1 216 ? 11.389 20.164 2.748 1.00 87.88 216 CYS A CA 1
ATOM 1730 C C . CYS A 1 216 ? 10.301 20.907 1.964 1.00 87.88 216 CYS A C 1
ATOM 1732 O O . CYS A 1 216 ? 9.142 20.897 2.381 1.00 87.88 216 CYS A O 1
ATOM 1734 N N . THR A 1 217 ? 10.633 21.481 0.804 1.00 91.31 217 THR A N 1
ATOM 1735 C CA . THR A 1 217 ? 9.665 22.156 -0.072 1.00 91.31 217 THR A CA 1
ATOM 1736 C C . THR A 1 217 ? 8.545 21.209 -0.489 1.00 91.31 217 THR A C 1
ATOM 1738 O O . THR A 1 217 ? 7.373 21.538 -0.313 1.00 91.31 217 THR A O 1
ATOM 1741 N N . HIS A 1 218 ? 8.877 19.995 -0.938 1.00 91.00 218 HIS A N 1
ATOM 1742 C CA . HIS A 1 218 ? 7.875 19.010 -1.348 1.00 91.00 218 HIS A CA 1
ATOM 1743 C C . HIS A 1 218 ? 6.955 18.582 -0.187 1.00 91.00 218 HIS A C 1
ATOM 1745 O O . HIS A 1 218 ? 5.748 18.396 -0.369 1.00 91.00 218 HIS A O 1
ATOM 1751 N N . VAL A 1 219 ? 7.493 18.449 1.032 1.00 93.31 219 VAL A N 1
ATOM 1752 C CA . VAL A 1 219 ? 6.690 18.145 2.230 1.00 93.31 219 VAL A CA 1
ATOM 1753 C C . VAL A 1 219 ? 5.745 19.300 2.577 1.00 93.31 219 VAL A C 1
ATOM 1755 O O . VAL A 1 219 ? 4.560 19.056 2.820 1.00 93.31 219 VAL A O 1
ATOM 1758 N N . ILE A 1 220 ? 6.240 20.543 2.560 1.00 93.75 220 ILE A N 1
ATOM 1759 C CA . ILE A 1 220 ? 5.453 21.758 2.830 1.00 93.75 220 ILE A CA 1
ATOM 1760 C C . ILE A 1 220 ? 4.317 21.902 1.810 1.00 93.75 220 ILE A C 1
ATOM 1762 O O . ILE A 1 220 ? 3.160 22.090 2.193 1.00 93.75 220 ILE A O 1
ATOM 1766 N N . GLU A 1 221 ? 4.612 21.741 0.519 1.00 94.12 221 GLU A N 1
ATOM 1767 C CA . GLU A 1 221 ? 3.617 21.794 -0.556 1.00 94.12 221 GLU A CA 1
ATOM 1768 C C . GLU A 1 221 ? 2.534 20.727 -0.383 1.00 94.12 221 GLU A C 1
ATOM 1770 O O . GLU A 1 221 ? 1.337 21.029 -0.443 1.00 94.12 221 GLU A O 1
ATOM 1775 N N . ARG A 1 222 ? 2.933 19.479 -0.101 1.00 95.12 222 ARG A N 1
ATOM 1776 C CA . ARG A 1 222 ? 1.991 18.372 0.092 1.00 95.12 222 ARG A CA 1
ATOM 1777 C C . ARG A 1 222 ? 1.089 18.597 1.303 1.00 95.12 222 ARG A C 1
ATOM 1779 O O . ARG A 1 222 ? -0.114 18.338 1.213 1.00 95.12 222 ARG A O 1
ATOM 1786 N N . TYR A 1 223 ? 1.644 19.081 2.414 1.00 96.12 223 TYR A N 1
ATOM 1787 C CA . TYR A 1 223 ? 0.863 19.450 3.593 1.00 96.12 223 TYR A CA 1
ATOM 1788 C C . TYR A 1 223 ? -0.152 20.546 3.256 1.00 96.12 223 TYR A C 1
ATOM 1790 O O . TYR A 1 223 ? -1.347 20.360 3.492 1.00 96.12 223 TYR A O 1
ATOM 1798 N N . ASN A 1 224 ? 0.300 21.644 2.644 1.00 95.06 224 ASN A N 1
ATOM 1799 C CA . ASN A 1 224 ? -0.544 22.789 2.304 1.00 95.06 224 ASN A CA 1
ATOM 1800 C C . ASN A 1 224 ? -1.683 22.401 1.356 1.00 95.06 224 ASN A C 1
ATOM 1802 O O . ASN A 1 224 ? -2.827 22.806 1.566 1.00 95.06 224 ASN A O 1
ATOM 1806 N N . HIS A 1 225 ? -1.408 21.555 0.362 1.00 94.75 225 HIS A N 1
ATOM 1807 C CA . HIS A 1 225 ? -2.431 21.032 -0.539 1.00 94.75 225 HIS A CA 1
ATOM 1808 C C . HIS A 1 225 ? -3.500 20.215 0.211 1.00 94.75 225 HIS A C 1
ATOM 1810 O O . HIS A 1 225 ? -4.700 20.427 0.023 1.00 94.75 225 HIS A O 1
ATOM 1816 N N . ILE A 1 226 ? -3.091 19.306 1.106 1.00 94.25 226 ILE A N 1
ATOM 1817 C CA . ILE A 1 226 ? -4.025 18.504 1.916 1.00 94.25 226 ILE A CA 1
ATOM 1818 C C . ILE A 1 226 ? -4.846 19.405 2.845 1.00 94.25 226 ILE A C 1
ATOM 1820 O O . ILE A 1 226 ? -6.069 19.268 2.911 1.00 94.25 226 ILE A O 1
ATOM 1824 N N . ALA A 1 227 ? -4.187 20.337 3.531 1.00 92.81 227 ALA A N 1
ATOM 1825 C CA . ALA A 1 227 ? -4.805 21.315 4.413 1.00 92.81 227 ALA A CA 1
ATOM 1826 C C . ALA A 1 227 ? -5.908 22.100 3.683 1.00 92.81 227 ALA A C 1
ATOM 1828 O O . ALA A 1 227 ? -7.052 22.128 4.138 1.00 92.81 227 ALA A O 1
ATOM 1829 N N . GLN A 1 228 ? -5.611 22.651 2.505 1.00 93.00 228 GLN A N 1
ATOM 1830 C CA . GLN A 1 228 ? -6.584 23.390 1.697 1.00 93.00 228 GLN A CA 1
ATOM 1831 C C . GLN A 1 228 ? -7.771 22.525 1.258 1.00 93.00 228 GLN A C 1
ATOM 1833 O O . GLN A 1 228 ? -8.920 22.955 1.384 1.00 93.00 228 GLN A O 1
ATOM 1838 N N . MET A 1 229 ? -7.520 21.294 0.804 1.00 94.06 229 MET A N 1
ATOM 1839 C CA . MET A 1 229 ? -8.581 20.358 0.417 1.00 94.06 229 MET A CA 1
ATOM 1840 C C . MET A 1 229 ? -9.510 20.029 1.591 1.00 94.06 229 MET A C 1
ATOM 1842 O O . MET A 1 229 ? -10.734 20.054 1.439 1.00 94.06 229 MET A O 1
ATOM 1846 N N . CYS A 1 230 ? -8.949 19.785 2.777 1.00 92.44 230 CYS A N 1
ATOM 1847 C CA . CYS A 1 230 ? -9.721 19.584 4.001 1.00 92.44 230 CYS A CA 1
ATOM 1848 C C . CYS A 1 230 ? -10.546 20.830 4.361 1.00 92.44 230 CYS A C 1
ATOM 1850 O O . CYS A 1 230 ? -11.723 20.710 4.699 1.00 92.44 230 CYS A O 1
ATOM 1852 N N . GLY A 1 231 ? -9.967 22.029 4.238 1.00 90.69 231 GLY A N 1
ATOM 1853 C CA . GLY A 1 231 ? -10.670 23.299 4.449 1.00 90.69 231 GLY A CA 1
ATOM 1854 C C . GLY A 1 231 ? -11.862 23.487 3.515 1.00 90.69 231 GLY A C 1
ATOM 1855 O O . GLY A 1 231 ? -12.957 23.837 3.961 1.00 90.69 231 GLY A O 1
ATOM 1856 N N . ALA A 1 232 ? -11.677 23.192 2.227 1.00 89.19 232 ALA A N 1
ATOM 1857 C CA . ALA A 1 232 ? -12.737 23.249 1.227 1.00 89.19 232 ALA A CA 1
ATOM 1858 C C . ALA A 1 232 ? -13.864 22.247 1.528 1.00 89.19 232 ALA A C 1
ATOM 1860 O O . ALA A 1 232 ? -15.040 22.611 1.468 1.00 89.19 232 ALA A O 1
ATOM 1861 N N . GLN A 1 233 ? -13.520 21.014 1.918 1.00 91.31 233 GLN A N 1
ATOM 1862 C CA . GLN A 1 233 ? -14.498 19.992 2.307 1.00 91.31 233 GLN A CA 1
ATOM 1863 C C . GLN A 1 233 ? -15.279 20.388 3.560 1.00 91.31 233 GLN A C 1
ATOM 1865 O O . GLN A 1 233 ? -16.507 20.310 3.559 1.00 91.31 233 GLN A O 1
ATOM 1870 N N . MET A 1 234 ? -14.599 20.871 4.602 1.00 89.12 234 MET A N 1
ATOM 1871 C CA . MET A 1 234 ? -15.263 21.368 5.810 1.00 89.12 234 MET A CA 1
ATOM 1872 C C . MET A 1 234 ? -16.226 22.511 5.479 1.00 89.12 234 MET A C 1
ATOM 1874 O O . MET A 1 234 ? -17.372 22.494 5.919 1.00 89.12 234 MET A O 1
ATOM 1878 N N . LYS A 1 235 ? -15.812 23.464 4.636 1.00 88.69 235 LYS A N 1
ATOM 1879 C CA . LYS A 1 235 ? -16.679 24.562 4.191 1.00 88.69 235 LYS A CA 1
ATOM 1880 C C . LYS A 1 235 ? -17.916 24.058 3.438 1.00 88.69 235 LYS A C 1
ATOM 1882 O O . LYS A 1 235 ? -19.014 24.549 3.687 1.00 88.69 235 LYS A O 1
ATOM 1887 N N . ALA A 1 236 ? -17.752 23.074 2.551 1.00 87.81 236 ALA A N 1
ATOM 1888 C CA . ALA A 1 236 ? -18.861 22.471 1.813 1.00 87.81 236 ALA A CA 1
ATOM 1889 C C . ALA A 1 236 ? -19.853 21.752 2.742 1.00 87.81 236 ALA A C 1
ATOM 1891 O O . ALA A 1 236 ? -21.059 21.886 2.556 1.00 87.81 236 ALA A O 1
ATOM 1892 N N . ILE A 1 237 ? -19.357 21.052 3.769 1.00 89.00 237 ILE A N 1
ATOM 1893 C CA . ILE A 1 237 ? -20.192 20.368 4.768 1.00 89.00 237 ILE A CA 1
ATOM 1894 C C . ILE A 1 237 ? -20.942 21.368 5.647 1.00 89.00 237 ILE A C 1
ATOM 1896 O O . ILE A 1 237 ? -22.092 21.122 5.981 1.00 89.00 237 ILE A O 1
ATOM 1900 N N . LEU A 1 238 ? -20.322 22.488 6.026 1.00 87.19 238 LEU A N 1
ATOM 1901 C CA . LEU A 1 238 ? -20.934 23.478 6.920 1.00 87.19 238 LEU A CA 1
ATOM 1902 C C . LEU A 1 238 ? -21.961 24.378 6.214 1.00 87.19 238 LEU A C 1
ATOM 1904 O O . LEU A 1 238 ? -22.881 24.877 6.863 1.00 87.19 238 LEU A O 1
ATOM 1908 N N . SER A 1 239 ? -21.840 24.564 4.893 1.00 86.81 239 SER A N 1
ATOM 1909 C CA . SER A 1 239 ? -22.694 25.469 4.110 1.00 86.81 239 SER A CA 1
ATOM 1910 C C . SER A 1 239 ? -24.207 25.199 4.235 1.00 86.81 239 SER A C 1
ATOM 1912 O O . SER A 1 239 ? -24.947 26.169 4.402 1.00 86.81 239 SER A O 1
ATOM 1914 N N . PRO A 1 240 ? -24.710 23.947 4.187 1.00 90.31 240 PRO A N 1
ATOM 1915 C CA . PRO A 1 240 ? -26.142 23.659 4.318 1.00 90.31 240 PRO A CA 1
ATOM 1916 C C . PRO A 1 240 ? -26.710 23.956 5.711 1.00 90.31 240 PRO A C 1
ATOM 1918 O O . PRO A 1 240 ? -27.908 24.176 5.847 1.00 90.31 240 PRO A O 1
ATOM 1921 N N . TYR A 1 241 ? -25.865 23.982 6.745 1.00 90.88 241 TYR A N 1
ATOM 1922 C CA . TYR A 1 241 ? -26.297 24.165 8.134 1.00 90.88 241 TYR A CA 1
ATOM 1923 C C . TYR A 1 241 ? -26.388 25.636 8.558 1.00 90.88 241 TYR A C 1
ATOM 1925 O O . TYR A 1 241 ? -26.690 25.919 9.714 1.00 90.88 241 TYR A O 1
ATOM 1933 N N . GLY A 1 242 ? -26.093 26.589 7.664 1.00 86.25 242 GLY A N 1
ATOM 1934 C CA . GLY A 1 242 ? -26.139 28.020 7.985 1.00 86.25 242 GLY A CA 1
ATOM 1935 C C . GLY A 1 242 ? -25.139 28.453 9.066 1.00 86.25 242 GLY A C 1
ATOM 1936 O O . GLY A 1 242 ? -25.238 29.569 9.578 1.00 86.25 242 GLY A O 1
ATOM 1937 N N . LEU A 1 243 ? -24.171 27.594 9.411 1.00 80.62 243 LEU A N 1
ATOM 1938 C CA . LEU A 1 243 ? -23.080 27.915 10.326 1.00 80.62 243 LEU A CA 1
ATOM 1939 C C . LEU A 1 243 ? -22.256 29.024 9.667 1.00 80.62 243 LEU A C 1
ATOM 1941 O O . LEU A 1 243 ? -21.663 28.832 8.609 1.00 80.62 243 LEU A O 1
ATOM 1945 N N . GLY A 1 244 ? -22.371 30.225 10.238 1.00 61.44 244 GLY A N 1
ATOM 1946 C CA . GLY A 1 244 ? -22.213 31.491 9.527 1.00 61.44 244 GLY A CA 1
ATOM 1947 C C . GLY A 1 244 ? -20.914 31.675 8.738 1.00 61.44 244 GLY A C 1
ATOM 1948 O O . GLY A 1 244 ? -19.892 31.042 8.988 1.00 61.44 244 GLY A O 1
ATOM 1949 N N . LYS A 1 245 ? -20.943 32.665 7.834 1.00 68.00 245 LYS A N 1
ATOM 1950 C CA . LYS A 1 245 ? -19.851 33.104 6.935 1.00 68.00 245 LYS A CA 1
ATOM 1951 C C . LYS A 1 245 ? -18.511 33.415 7.633 1.00 68.00 245 LYS A C 1
ATOM 1953 O O . LYS A 1 245 ? -17.511 33.623 6.953 1.00 68.00 245 LYS A O 1
ATOM 1958 N N . ASN A 1 246 ? -18.499 33.437 8.965 1.00 68.88 246 ASN A N 1
ATOM 1959 C CA . ASN A 1 246 ? -17.342 33.708 9.812 1.00 68.88 246 ASN A CA 1
ATOM 1960 C C . ASN A 1 246 ? -16.529 32.449 10.150 1.00 68.88 246 ASN A C 1
ATOM 1962 O O . ASN A 1 246 ? -15.380 32.583 10.557 1.00 68.88 246 ASN A O 1
ATOM 1966 N N . PHE A 1 247 ? -17.052 31.242 9.894 1.00 66.19 247 PHE A N 1
ATOM 1967 C CA . PHE A 1 247 ? -16.228 30.032 9.768 1.00 66.19 247 PHE A CA 1
ATOM 1968 C C . PHE A 1 247 ? -15.524 30.035 8.408 1.00 66.19 247 PHE A C 1
ATOM 1970 O O . PHE A 1 247 ? -15.630 29.103 7.609 1.00 66.19 247 PHE A O 1
ATOM 1977 N N . GLY A 1 248 ? -14.827 31.133 8.106 1.00 62.69 248 GLY A N 1
ATOM 1978 C CA . GLY A 1 248 ? -13.865 31.145 7.022 1.00 62.69 248 GLY A CA 1
ATOM 1979 C C . GLY A 1 248 ? -12.845 30.081 7.376 1.00 62.69 248 GLY A C 1
ATOM 1980 O O . GLY A 1 248 ? -12.071 30.295 8.300 1.00 62.69 248 GLY A O 1
ATOM 1981 N N . GLY A 1 249 ? -12.929 28.924 6.715 1.00 63.38 249 GLY A N 1
ATOM 1982 C CA . GLY A 1 249 ? -12.065 27.761 6.899 1.00 63.38 249 GLY A CA 1
ATOM 1983 C C . GLY A 1 249 ? -10.619 28.084 6.548 1.00 63.38 249 GLY A C 1
ATOM 1984 O O . GLY A 1 249 ? -10.090 27.595 5.556 1.00 63.38 249 GLY A O 1
ATOM 1985 N N . ARG A 1 250 ? -10.009 28.965 7.338 1.00 80.69 250 ARG A N 1
ATOM 1986 C CA . ARG A 1 250 ? -8.598 29.295 7.304 1.00 80.69 250 ARG A CA 1
ATOM 1987 C C . ARG A 1 250 ? -7.911 28.093 7.910 1.00 80.69 250 ARG A C 1
ATOM 1989 O O . ARG A 1 250 ? -7.944 27.882 9.119 1.00 80.69 250 ARG A O 1
ATOM 1996 N N . VAL A 1 251 ? -7.400 27.247 7.035 1.00 88.25 251 VAL A N 1
ATOM 1997 C CA . VAL A 1 251 ? -6.583 26.124 7.458 1.00 88.25 251 VAL A CA 1
ATOM 1998 C C . VAL A 1 251 ? -5.177 26.670 7.681 1.00 88.25 251 VAL A C 1
ATOM 2000 O O . VAL A 1 251 ? -4.710 27.417 6.819 1.00 88.25 251 VAL A O 1
ATOM 2003 N N . PRO A 1 252 ? -4.527 26.366 8.817 1.00 90.25 252 PRO A N 1
ATOM 2004 C CA . PRO A 1 252 ? -3.136 26.739 9.029 1.00 90.25 252 PRO A CA 1
ATOM 2005 C C . PRO A 1 252 ? -2.289 26.200 7.875 1.00 90.25 252 PRO A C 1
ATOM 2007 O O . PRO A 1 252 ? -2.390 25.017 7.541 1.00 90.25 252 PRO A O 1
ATOM 2010 N N . LEU A 1 253 ? -1.502 27.069 7.246 1.00 93.81 253 LEU A N 1
ATOM 2011 C CA . LEU A 1 253 ? -0.575 26.681 6.186 1.00 93.81 253 LEU A CA 1
ATOM 2012 C C . LEU A 1 253 ? 0.847 26.775 6.723 1.00 93.81 253 LEU A C 1
ATOM 2014 O O . LEU A 1 253 ? 1.126 27.555 7.624 1.00 93.81 253 LEU A O 1
ATOM 2018 N N . LEU A 1 254 ? 1.749 25.969 6.183 1.00 94.19 254 LEU A N 1
ATOM 2019 C CA . LEU A 1 254 ? 3.172 26.085 6.458 1.00 94.19 254 LEU A CA 1
ATOM 2020 C C . LEU A 1 254 ? 3.790 27.091 5.485 1.00 94.19 254 LEU A C 1
ATOM 2022 O O . LEU A 1 254 ? 3.529 27.043 4.280 1.00 94.19 254 LEU A O 1
ATOM 2026 N N . ASN A 1 255 ? 4.616 27.993 6.007 1.00 93.62 255 ASN A N 1
ATOM 2027 C CA . ASN A 1 255 ? 5.476 28.857 5.212 1.00 93.62 255 ASN A CA 1
ATOM 2028 C C . ASN A 1 255 ? 6.672 28.064 4.653 1.00 93.62 255 ASN A C 1
ATOM 2030 O O . ASN A 1 255 ? 6.859 26.886 4.955 1.00 93.62 255 ASN A O 1
ATOM 2034 N N . TYR A 1 256 ? 7.499 28.719 3.841 1.00 88.06 256 TYR A N 1
ATOM 2035 C CA . TYR A 1 256 ? 8.664 28.112 3.185 1.00 88.06 256 TYR A CA 1
ATOM 2036 C C . TYR A 1 256 ? 9.745 27.600 4.159 1.00 88.06 256 TYR A C 1
ATOM 2038 O O . TYR A 1 256 ? 10.585 26.800 3.762 1.00 88.06 256 TYR A O 1
ATOM 2046 N N . HIS A 1 257 ? 9.682 27.997 5.434 1.00 89.56 257 HIS A N 1
ATOM 2047 C CA . HIS A 1 257 ? 10.536 27.503 6.520 1.00 89.56 257 HIS A CA 1
ATOM 2048 C C . HIS A 1 257 ? 9.863 26.425 7.385 1.00 89.56 257 HIS A C 1
ATOM 2050 O O . HIS A 1 257 ? 10.420 26.011 8.397 1.00 89.56 257 HIS A O 1
ATOM 2056 N N . GLY A 1 258 ? 8.644 25.994 7.046 1.00 88.19 258 GLY A N 1
ATOM 2057 C CA . GLY A 1 258 ? 7.869 25.048 7.854 1.00 88.19 258 GLY A CA 1
ATOM 2058 C C . GLY A 1 258 ? 7.230 25.656 9.111 1.00 88.19 258 GLY A C 1
ATOM 2059 O O . GLY A 1 258 ? 6.707 24.922 9.946 1.00 88.19 258 GLY A O 1
ATOM 2060 N N . GLY A 1 259 ? 7.244 26.981 9.267 1.00 90.62 259 GLY A N 1
ATOM 2061 C CA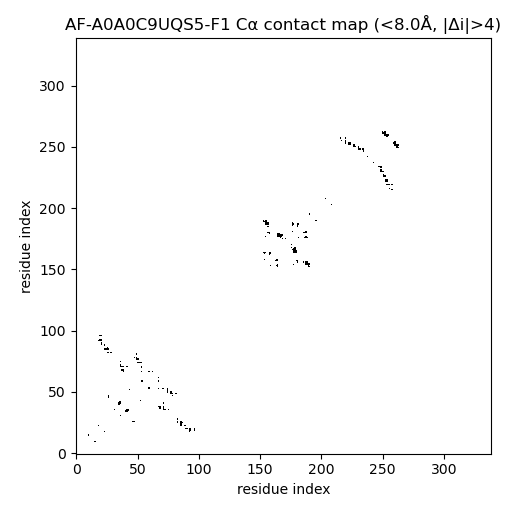 . GLY A 1 259 ? 6.493 27.673 10.316 1.00 90.62 259 GLY A CA 1
ATOM 2062 C C . GLY A 1 259 ? 5.012 27.792 9.954 1.00 90.62 259 GLY A C 1
ATOM 2063 O O . GLY A 1 259 ? 4.677 27.968 8.786 1.00 90.62 259 GLY A O 1
ATOM 2064 N N . LEU A 1 260 ? 4.116 27.713 10.939 1.00 91.38 260 LEU A N 1
ATOM 2065 C CA . LEU A 1 260 ? 2.684 27.918 10.708 1.00 91.38 260 LEU A CA 1
ATOM 2066 C C . LEU A 1 260 ? 2.399 29.394 10.420 1.00 91.38 260 LEU A C 1
ATOM 2068 O O . LEU A 1 260 ? 2.650 30.256 11.259 1.00 91.38 260 LEU A O 1
ATOM 2072 N N . ASP A 1 261 ? 1.838 29.664 9.251 1.00 86.94 261 ASP A N 1
ATOM 2073 C CA . ASP A 1 261 ? 1.275 30.948 8.876 1.00 86.94 261 ASP A CA 1
ATOM 2074 C C . ASP A 1 261 ? -0.252 30.859 8.990 1.00 86.94 261 ASP A C 1
ATOM 2076 O O . ASP A 1 261 ? -0.910 30.020 8.359 1.00 86.94 261 ASP A O 1
ATOM 2080 N N . VAL A 1 262 ? -0.822 31.694 9.858 1.00 80.50 262 VAL A N 1
ATOM 2081 C CA . VAL A 1 262 ? -2.271 31.845 9.992 1.00 80.50 262 VAL A CA 1
ATOM 2082 C C . VAL A 1 262 ? -2.639 33.078 9.178 1.00 80.50 262 VAL A C 1
ATOM 2084 O O . VAL A 1 262 ? -2.505 34.199 9.672 1.00 80.50 262 VAL A O 1
ATOM 2087 N N . PRO A 1 263 ? -3.100 32.920 7.925 1.00 66.38 263 PRO A N 1
ATOM 2088 C CA . PRO A 1 263 ? -3.378 34.070 7.087 1.00 66.38 263 PRO A CA 1
ATOM 2089 C C . PRO A 1 263 ? -4.483 34.899 7.744 1.00 66.38 263 PRO A C 1
ATOM 2091 O O . PRO A 1 263 ? -5.616 34.434 7.834 1.00 66.38 263 PRO A O 1
ATOM 2094 N N . GLY A 1 264 ? -4.183 36.130 8.166 1.00 63.97 264 GLY A N 1
ATOM 2095 C CA . GLY A 1 264 ? -5.184 37.158 8.464 1.00 63.97 264 GLY A CA 1
ATOM 2096 C C . GLY A 1 264 ? -5.566 37.420 9.923 1.00 63.97 264 GLY A C 1
ATOM 2097 O O . GLY A 1 264 ? -6.736 37.718 10.162 1.00 63.97 264 GLY A O 1
ATOM 2098 N N . GLU A 1 265 ? -4.615 37.470 10.858 1.00 55.28 265 GLU A N 1
ATOM 2099 C CA . GLU A 1 265 ? -4.714 38.430 11.977 1.00 55.28 265 GLU A CA 1
ATOM 2100 C C . GLU A 1 265 ? -4.432 39.856 11.466 1.00 55.28 265 GLU A C 1
ATOM 2102 O O . GLU A 1 265 ? -3.488 40.524 11.872 1.00 55.28 265 GLU A O 1
ATOM 2107 N N . LEU A 1 266 ? -5.233 40.335 10.513 1.00 49.56 266 LEU A N 1
ATOM 2108 C CA . LEU A 1 266 ? -5.204 41.743 10.135 1.00 49.56 266 LEU A CA 1
ATOM 2109 C C . LEU A 1 266 ? -6.217 42.448 11.031 1.00 49.56 266 LEU A C 1
ATOM 2111 O O . LEU A 1 266 ? -7.417 42.420 10.767 1.00 49.56 266 LEU A O 1
ATOM 2115 N N . GLU A 1 267 ? -5.688 42.942 12.151 1.00 47.12 267 GLU A N 1
ATOM 2116 C CA . GLU A 1 267 ? -6.211 44.010 13.000 1.00 47.12 267 GLU A CA 1
ATOM 2117 C C . GLU A 1 267 ? -7.740 44.129 12.988 1.00 47.12 267 GLU A C 1
ATOM 2119 O O . GLU A 1 267 ? -8.335 44.845 12.178 1.00 47.12 267 GLU A O 1
ATOM 2124 N N . SER A 1 268 ? -8.398 43.469 13.947 1.00 49.06 268 SER A N 1
ATOM 2125 C CA . SER A 1 268 ? -9.751 43.859 14.331 1.00 49.06 268 SER A CA 1
ATOM 2126 C C . SER A 1 268 ? -9.708 45.342 14.698 1.00 49.06 268 SER A C 1
ATOM 2128 O O . SER A 1 268 ? -9.209 45.708 15.764 1.00 49.06 268 SER A O 1
ATOM 2130 N N . GLY A 1 269 ? -10.165 46.186 13.772 1.00 50.62 269 GLY A N 1
ATOM 2131 C CA . GLY A 1 269 ? -10.099 47.631 13.882 1.00 50.62 269 GLY A CA 1
ATOM 2132 C C . GLY A 1 269 ? -10.583 48.082 15.250 1.00 50.62 269 GLY A C 1
ATOM 2133 O O . GLY A 1 269 ? -11.758 47.927 15.595 1.00 50.62 269 GLY A O 1
ATOM 2134 N N . VAL A 1 270 ? -9.662 48.655 16.026 1.00 45.94 270 VAL A N 1
ATOM 2135 C CA . VAL A 1 270 ? -9.995 49.450 17.199 1.00 45.94 270 VAL A CA 1
ATOM 2136 C C . VAL A 1 270 ? -10.952 50.526 16.709 1.00 45.94 270 VAL A C 1
ATOM 2138 O O . VAL A 1 270 ? -10.584 51.465 16.004 1.00 45.94 270 VAL A O 1
ATOM 2141 N N . LYS A 1 271 ? -12.225 50.321 17.039 1.00 50.94 271 LYS A N 1
ATOM 2142 C CA . LYS A 1 271 ? -13.354 51.196 16.759 1.00 50.94 271 LYS A CA 1
ATOM 2143 C C . LYS A 1 271 ? -13.061 52.548 17.409 1.00 50.94 271 LYS A C 1
ATOM 2145 O O . LYS A 1 271 ? -13.380 52.769 18.576 1.00 50.94 271 LYS A O 1
ATOM 2150 N N . LYS A 1 272 ? -12.407 53.445 16.665 1.00 51.66 272 LYS A N 1
ATOM 2151 C CA . LYS A 1 272 ? -12.195 54.840 17.050 1.00 51.66 272 LYS A CA 1
ATOM 2152 C C . LYS A 1 272 ? -13.586 55.449 17.218 1.00 51.66 272 LYS A C 1
ATOM 2154 O O . LYS A 1 272 ? -14.317 55.629 16.245 1.00 51.66 272 LYS A O 1
ATOM 2159 N N . ARG A 1 273 ? -13.988 55.656 18.474 1.00 47.22 273 ARG A N 1
ATOM 2160 C CA . ARG A 1 273 ? -15.236 56.324 18.852 1.00 47.22 273 ARG A CA 1
ATOM 2161 C C . ARG A 1 273 ? -15.274 57.678 18.142 1.00 47.22 273 ARG A C 1
ATOM 2163 O O . ARG A 1 273 ? -14.466 58.548 18.448 1.00 47.22 273 ARG A O 1
ATOM 2170 N N . LYS A 1 274 ? -16.189 57.838 17.187 1.00 52.41 274 LYS A N 1
ATOM 2171 C CA . LYS A 1 274 ? -16.617 59.148 16.699 1.00 52.41 274 LYS A CA 1
ATOM 2172 C C . LYS A 1 274 ? -17.828 59.532 17.546 1.00 52.41 274 LYS A C 1
ATOM 2174 O O . LYS A 1 274 ? -18.846 58.845 17.494 1.00 52.41 274 LYS A O 1
ATOM 2179 N N . ALA A 1 275 ? -17.634 60.521 18.408 1.00 56.06 275 ALA A N 1
ATOM 2180 C CA . ALA A 1 275 ? -18.668 61.110 19.245 1.00 56.06 275 ALA A CA 1
ATOM 2181 C C . ALA A 1 275 ? -19.590 62.031 18.422 1.00 56.06 275 ALA A C 1
ATOM 2183 O O . ALA A 1 275 ? -19.135 62.591 17.425 1.00 56.06 275 ALA A O 1
ATOM 2184 N N . GLU A 1 276 ? -20.832 62.142 18.913 1.00 49.00 276 GLU A N 1
ATOM 2185 C CA . GLU A 1 276 ? -21.845 63.207 18.733 1.00 49.00 276 GLU A CA 1
ATOM 2186 C C . GLU A 1 276 ? -22.319 63.521 17.300 1.00 49.00 276 GLU A C 1
ATOM 2188 O O . GLU A 1 276 ? -21.559 63.953 16.442 1.00 49.00 276 GLU A O 1
ATOM 2193 N N . GLU A 1 277 ? -23.531 63.116 16.903 1.00 45.12 277 GLU A N 1
ATOM 2194 C CA . GLU A 1 277 ? -24.872 63.660 17.230 1.00 45.12 277 GLU A CA 1
ATOM 2195 C C . GLU A 1 277 ? -25.234 64.911 16.404 1.00 45.12 277 GLU A C 1
ATOM 2197 O O . GLU A 1 277 ? -24.670 65.988 16.553 1.00 45.12 277 GLU A O 1
ATOM 2202 N N . SER A 1 278 ? -26.233 64.769 15.532 1.00 48.72 278 SER A N 1
ATOM 2203 C CA . SER A 1 278 ? -27.338 65.731 15.466 1.00 48.72 278 SER A CA 1
ATOM 2204 C C . SER A 1 278 ? -28.544 65.132 14.743 1.00 48.72 278 SER A C 1
ATOM 2206 O O . SER A 1 278 ? -28.470 64.540 13.668 1.00 48.72 278 SER A O 1
ATOM 2208 N N . VAL A 1 279 ? -29.650 65.285 15.455 1.00 54.00 279 VAL A N 1
ATOM 2209 C CA . VAL A 1 279 ? -31.053 65.001 15.179 1.00 54.00 279 VAL A CA 1
ATOM 2210 C C . VAL A 1 279 ? -31.542 65.691 13.904 1.00 54.00 279 VAL A C 1
ATOM 2212 O O . VAL A 1 279 ? -31.433 66.909 13.833 1.00 54.00 279 VAL A O 1
ATOM 2215 N N . VAL A 1 280 ? -32.183 64.952 12.984 1.00 50.81 280 VAL A N 1
ATOM 2216 C CA . VAL A 1 280 ? -33.349 65.417 12.197 1.00 50.81 280 VAL A CA 1
ATOM 2217 C C . VAL A 1 280 ? -34.269 64.221 11.880 1.00 50.81 280 VAL A C 1
ATOM 2219 O O . VAL A 1 280 ? -33.813 63.118 11.590 1.00 50.81 280 VAL A O 1
ATOM 2222 N N . GLU A 1 281 ? -35.566 64.488 12.001 1.00 52.75 281 GLU A N 1
ATOM 2223 C CA . GLU A 1 281 ? -36.769 63.645 11.997 1.00 52.75 281 GLU A CA 1
ATOM 2224 C C . GLU A 1 281 ? -37.077 62.728 10.782 1.00 52.75 281 GLU A C 1
ATOM 2226 O O . GLU A 1 281 ? -36.484 62.864 9.710 1.00 52.75 281 GLU A O 1
ATOM 2231 N N . PRO A 1 282 ? -38.063 61.804 10.934 1.00 55.09 282 PRO A N 1
ATOM 2232 C CA . PRO A 1 282 ? -38.421 60.780 9.954 1.00 55.09 282 PRO A CA 1
ATOM 2233 C C . PRO A 1 282 ? -39.519 61.217 8.965 1.00 55.09 282 PRO A C 1
ATOM 2235 O O . PRO A 1 282 ? -40.522 61.821 9.338 1.00 55.09 282 PRO A O 1
ATOM 2238 N N . GLY A 1 283 ? -39.383 60.803 7.701 1.00 45.81 283 GLY A N 1
ATOM 2239 C CA . GLY A 1 283 ? -40.395 60.981 6.654 1.00 45.81 283 GLY A CA 1
ATOM 2240 C C . GLY A 1 283 ? -40.818 59.647 6.015 1.00 45.81 283 GLY A C 1
ATOM 2241 O O . GLY A 1 283 ? -39.946 58.874 5.613 1.00 45.81 283 GLY A O 1
ATOM 2242 N N . PRO A 1 284 ? -42.126 59.348 5.884 1.00 61.84 284 PRO A N 1
ATOM 2243 C CA . PRO A 1 284 ? -42.617 58.104 5.302 1.00 61.84 284 PRO A CA 1
ATOM 2244 C C . PRO A 1 284 ? -42.833 58.252 3.790 1.00 61.84 284 PRO A C 1
ATOM 2246 O O . PRO A 1 284 ? -43.426 59.230 3.329 1.00 61.84 284 PRO A O 1
ATOM 2249 N N . SER A 1 285 ? -42.453 57.250 2.992 1.00 52.91 285 SER A N 1
ATOM 2250 C CA . SER A 1 285 ? -42.992 57.148 1.634 1.00 52.91 285 SER A CA 1
ATOM 2251 C C . SER A 1 285 ? -43.173 55.720 1.140 1.00 52.91 285 SER A C 1
ATOM 2253 O O . SER A 1 285 ? -42.301 54.864 1.222 1.00 52.91 285 SER A O 1
ATOM 2255 N N . LYS A 1 286 ? -44.400 55.517 0.663 1.00 50.72 286 LYS A N 1
ATOM 2256 C CA . LYS A 1 286 ? -45.031 54.316 0.124 1.00 50.72 286 LYS A CA 1
ATOM 2257 C C . LYS A 1 286 ? -44.448 53.929 -1.242 1.00 50.72 286 LYS A C 1
ATOM 2259 O O . LYS A 1 286 ? -43.892 54.785 -1.920 1.00 50.72 286 LYS A O 1
ATOM 2264 N N . ARG A 1 287 ? -44.884 52.736 -1.695 1.00 41.84 287 ARG A N 1
ATOM 2265 C CA . ARG A 1 287 ? -45.009 52.219 -3.085 1.00 41.84 287 ARG A CA 1
ATOM 2266 C C . ARG A 1 287 ? -43.867 51.263 -3.485 1.00 41.84 287 ARG A C 1
ATOM 2268 O O . ARG A 1 287 ? -42.730 51.524 -3.153 1.00 41.84 287 ARG A O 1
ATOM 2275 N N . ILE A 1 288 ? -44.076 50.148 -4.192 1.00 41.12 288 ILE A N 1
ATOM 2276 C CA . ILE A 1 288 ? -45.234 49.631 -4.939 1.00 41.12 288 ILE A CA 1
ATOM 2277 C C . ILE A 1 288 ? -45.025 48.119 -5.195 1.00 41.12 288 ILE A C 1
ATOM 2279 O O . ILE A 1 288 ? -43.896 47.665 -5.355 1.00 41.12 288 ILE A O 1
ATOM 2283 N N . ARG A 1 289 ? -46.135 47.368 -5.250 1.00 51.91 289 ARG A N 1
ATOM 2284 C CA . ARG A 1 289 ? -46.264 45.974 -5.719 1.00 51.91 289 ARG A CA 1
ATOM 2285 C C . ARG A 1 289 ? -45.655 45.753 -7.111 1.00 51.91 289 ARG A C 1
ATOM 2287 O O . ARG A 1 289 ? -45.904 46.568 -7.998 1.00 51.91 289 ARG A O 1
ATOM 2294 N N . LYS A 1 290 ? -45.089 44.567 -7.362 1.00 53.97 290 LYS A N 1
ATOM 2295 C CA . LYS A 1 290 ? -45.336 43.874 -8.638 1.00 53.97 290 LYS A CA 1
ATOM 2296 C C . LYS A 1 290 ? -45.135 42.360 -8.532 1.00 53.97 290 LYS A C 1
ATOM 2298 O O . LYS A 1 290 ? -44.012 41.884 -8.436 1.00 53.97 290 LYS A O 1
ATOM 2303 N N . ASP A 1 291 ? -46.261 41.656 -8.570 1.00 50.47 291 ASP A N 1
ATOM 2304 C CA . ASP A 1 291 ? -46.393 40.248 -8.938 1.00 50.47 291 ASP A CA 1
ATOM 2305 C C . ASP A 1 291 ? -45.930 40.013 -10.384 1.00 50.47 291 ASP A C 1
ATOM 2307 O O . ASP A 1 291 ? -46.234 40.830 -11.264 1.00 50.47 291 ASP A O 1
ATOM 2311 N N . LYS A 1 292 ? -45.263 38.877 -10.633 1.00 54.50 292 LYS A N 1
ATOM 2312 C CA . LYS A 1 292 ? -45.410 38.096 -11.874 1.00 54.50 292 LYS A CA 1
ATOM 2313 C C . LYS A 1 292 ? -44.754 36.709 -11.754 1.00 54.50 292 LYS A C 1
ATOM 2315 O O . LYS A 1 292 ? -43.561 36.556 -11.982 1.00 54.50 292 LYS A O 1
ATOM 2320 N N . GLU A 1 293 ? -45.571 35.717 -11.426 1.00 42.62 293 GLU A N 1
ATOM 2321 C CA . GLU A 1 293 ? -45.565 34.399 -12.089 1.00 42.62 293 GLU A CA 1
ATOM 2322 C C . GLU A 1 293 ? -46.567 34.480 -13.278 1.00 42.62 293 GLU A C 1
ATOM 2324 O O . GLU A 1 293 ? -47.315 35.471 -13.304 1.00 42.62 293 GLU A O 1
ATOM 2329 N N . PRO A 1 294 ? -46.620 33.558 -14.274 1.00 53.56 294 PRO A N 1
ATOM 2330 C CA . PRO A 1 294 ? -46.626 32.098 -14.080 1.00 53.56 294 PRO A CA 1
ATOM 2331 C C . PRO A 1 294 ? -45.948 31.226 -15.172 1.00 53.56 294 PRO A C 1
ATOM 2333 O O . PRO A 1 294 ? -45.551 31.703 -16.232 1.00 53.56 294 PRO A O 1
ATOM 2336 N N . GLU A 1 295 ? -45.869 29.930 -14.846 1.00 42.16 295 GLU A N 1
ATOM 2337 C CA . GLU A 1 295 ? -46.098 28.729 -15.681 1.00 42.16 295 GLU A CA 1
ATOM 2338 C C . GLU A 1 295 ? -45.440 28.560 -17.068 1.00 42.16 295 GLU A C 1
ATOM 2340 O O . GLU A 1 295 ? -45.833 29.163 -18.062 1.00 42.16 295 GLU A O 1
ATOM 2345 N N . SER A 1 296 ? -44.605 27.519 -17.164 1.00 46.97 296 SER A N 1
ATOM 2346 C CA . SER A 1 296 ? -44.697 26.470 -18.199 1.00 46.97 296 SER A CA 1
ATOM 2347 C C . SER A 1 296 ? -44.076 25.193 -17.602 1.00 46.97 296 SER A C 1
ATOM 2349 O O . SER A 1 296 ? -42.926 25.235 -17.179 1.00 46.97 296 SER A O 1
ATOM 2351 N N . GLY A 1 297 ? -44.732 24.048 -17.432 1.00 39.12 297 GLY A N 1
ATOM 2352 C CA . GLY A 1 297 ? -45.851 23.513 -18.189 1.00 39.12 297 GLY A CA 1
ATOM 2353 C C . GLY A 1 297 ? -45.329 22.704 -19.371 1.00 39.12 297 GLY A C 1
ATOM 2354 O O . GLY A 1 297 ? -45.517 23.139 -20.492 1.00 39.12 297 GLY A O 1
ATOM 2355 N N . GLU A 1 298 ? -44.684 21.559 -19.126 1.00 45.50 298 GLU A N 1
ATOM 2356 C CA . GLU A 1 298 ? -44.629 20.471 -20.105 1.00 45.50 298 GLU A CA 1
ATOM 2357 C C . GLU A 1 298 ? -44.527 19.111 -19.404 1.00 45.50 298 GLU A C 1
ATOM 2359 O O . GLU A 1 298 ? -43.832 18.922 -18.404 1.00 45.50 298 GLU A O 1
ATOM 2364 N N . LYS A 1 299 ? -45.370 18.218 -19.907 1.00 42.75 299 LYS A N 1
ATOM 2365 C CA . LYS A 1 299 ? -45.919 17.002 -19.322 1.00 42.75 299 LYS A CA 1
ATOM 2366 C C . LYS A 1 299 ? -45.303 15.798 -20.036 1.00 42.75 299 LYS A C 1
ATOM 2368 O O . LYS A 1 299 ? -45.057 15.881 -21.230 1.00 42.75 299 LYS A O 1
ATOM 2373 N N . GLU A 1 300 ? -45.238 14.690 -19.299 1.00 43.00 300 GLU A N 1
ATOM 2374 C CA . GLU A 1 300 ? -45.417 13.301 -19.762 1.00 43.00 300 GLU A CA 1
ATOM 2375 C C . GLU A 1 300 ? -44.413 12.717 -20.776 1.00 43.00 300 GLU A C 1
ATOM 2377 O O . GLU A 1 300 ? -44.183 13.233 -21.858 1.00 43.00 300 GLU A O 1
ATOM 2382 N N . VAL A 1 301 ? -43.879 11.535 -20.460 1.00 43.00 301 VAL A N 1
ATOM 2383 C CA . VAL A 1 301 ? -44.398 10.270 -21.011 1.00 43.00 301 VAL A CA 1
ATOM 2384 C C . VAL A 1 301 ? -43.800 9.122 -20.194 1.00 43.00 301 VAL A C 1
ATOM 2386 O O . VAL A 1 301 ? -42.594 8.874 -20.191 1.00 43.00 301 VAL A O 1
ATOM 2389 N N . GLU A 1 302 ? -44.688 8.441 -19.477 1.00 42.59 302 GLU A N 1
ATOM 2390 C CA . GLU A 1 302 ? -44.497 7.095 -18.954 1.00 42.59 302 GLU A CA 1
ATOM 2391 C C . GLU A 1 302 ? -44.328 6.114 -20.121 1.00 42.59 302 GLU A C 1
ATOM 2393 O O . GLU A 1 302 ? -45.073 6.159 -21.102 1.00 42.59 302 GLU A O 1
ATOM 2398 N N . LYS A 1 303 ? -43.387 5.176 -19.998 1.00 55.53 303 LYS A N 1
ATOM 2399 C CA . LYS A 1 303 ? -43.418 3.941 -20.780 1.00 55.53 303 LYS A CA 1
ATOM 2400 C C . LYS A 1 303 ? -43.071 2.759 -19.882 1.00 55.53 303 LYS A C 1
ATOM 2402 O O . LYS A 1 303 ? -41.906 2.439 -19.669 1.00 55.53 303 LYS A O 1
ATOM 2407 N N . GLU A 1 304 ? -44.125 2.158 -19.341 1.00 43.44 304 GLU A N 1
ATOM 2408 C CA . GLU A 1 304 ? -44.168 0.756 -18.923 1.00 43.44 304 GLU A CA 1
ATOM 2409 C C . GLU A 1 304 ? -44.212 -0.180 -20.150 1.00 43.44 304 GLU A C 1
ATOM 2411 O O . GLU A 1 304 ? -44.482 0.266 -21.268 1.00 43.44 304 GLU A O 1
ATOM 2416 N N . VAL A 1 305 ? -44.058 -1.487 -19.880 1.00 38.00 305 VAL A N 1
ATOM 2417 C CA . VAL A 1 305 ? -44.113 -2.666 -20.777 1.00 38.00 305 VAL A CA 1
ATOM 2418 C C . VAL A 1 305 ? -42.718 -3.012 -21.329 1.00 38.00 305 VAL A C 1
ATOM 2420 O O . VAL A 1 305 ? -42.138 -2.245 -22.083 1.00 38.00 305 VAL A O 1
ATOM 2423 N N . GLU A 1 306 ? -42.077 -4.108 -20.904 1.00 45.50 306 GLU A N 1
ATOM 2424 C CA . GLU A 1 306 ? -42.534 -5.487 -21.128 1.00 45.50 306 GLU A CA 1
ATOM 2425 C C . GLU A 1 306 ? -42.385 -6.459 -19.942 1.00 45.50 306 GLU A C 1
ATOM 2427 O O . GLU A 1 306 ? -41.454 -6.414 -19.141 1.00 45.50 306 GLU A O 1
ATOM 2432 N N . LYS A 1 307 ? -43.360 -7.374 -19.899 1.00 49.31 307 LYS A N 1
ATOM 2433 C CA . LYS A 1 307 ? -43.401 -8.628 -19.147 1.00 49.31 307 LYS A CA 1
ATOM 2434 C C . LYS A 1 307 ? -42.565 -9.693 -19.870 1.00 49.31 307 LYS A C 1
ATOM 2436 O O . LYS A 1 307 ? -42.810 -9.915 -21.046 1.00 49.31 307 LYS A O 1
ATOM 2441 N N . GLU A 1 308 ? -41.778 -10.464 -19.129 1.00 44.62 308 GLU A N 1
ATOM 2442 C CA . GLU A 1 308 ? -41.529 -11.901 -19.361 1.00 44.62 308 GLU A CA 1
ATOM 2443 C C . GLU A 1 308 ? -41.422 -12.522 -17.955 1.00 44.62 308 GLU A C 1
ATOM 2445 O O . GLU A 1 308 ? -40.614 -12.079 -17.146 1.00 44.62 308 GLU A O 1
ATOM 2450 N N . VAL A 1 309 ? -42.382 -13.301 -17.439 1.00 40.75 309 VAL A N 1
ATOM 2451 C CA . VAL A 1 309 ? -42.790 -14.670 -17.820 1.00 40.75 309 VAL A CA 1
ATOM 2452 C C . VAL A 1 309 ? -41.572 -15.587 -17.953 1.00 40.75 309 VAL A C 1
ATOM 2454 O O . VAL A 1 309 ? -40.856 -15.534 -18.942 1.00 40.75 309 VAL A O 1
ATOM 2457 N N . GLY A 1 310 ? -41.344 -16.401 -16.916 1.00 40.00 310 GLY A N 1
ATOM 2458 C CA . GLY A 1 310 ? -40.275 -17.402 -16.856 1.00 40.00 310 GLY A CA 1
ATOM 2459 C C . GLY A 1 310 ? -40.433 -18.547 -17.869 1.00 40.00 310 GLY A C 1
ATOM 2460 O O . GLY A 1 310 ? -41.386 -18.574 -18.650 1.00 40.00 310 GLY A O 1
ATOM 2461 N N . PRO A 1 311 ? -39.537 -19.544 -17.800 1.00 54.59 311 PRO A N 1
ATOM 2462 C CA . PRO A 1 311 ? -39.777 -20.567 -16.787 1.00 54.59 311 PRO A CA 1
ATOM 2463 C C . PRO A 1 311 ? -38.527 -21.037 -16.031 1.00 54.59 311 PRO A C 1
ATOM 2465 O O . PRO A 1 311 ? -37.417 -21.101 -16.555 1.00 54.59 311 PRO A O 1
ATOM 2468 N N . ASP A 1 312 ? -38.785 -21.421 -14.788 1.00 46.25 312 ASP A N 1
ATOM 2469 C CA . ASP A 1 312 ? -38.019 -22.398 -14.023 1.00 46.25 312 ASP A CA 1
ATOM 2470 C C . ASP A 1 312 ? -38.033 -23.761 -14.741 1.00 46.25 312 ASP A C 1
ATOM 2472 O O . ASP A 1 312 ? -39.083 -24.178 -15.249 1.00 46.25 312 ASP A O 1
ATOM 2476 N N . PRO A 1 313 ? -36.890 -24.461 -14.787 1.00 61.03 313 PRO A N 1
ATOM 2477 C CA . PRO A 1 313 ? -36.953 -25.889 -14.535 1.00 61.03 313 PRO A CA 1
ATOM 2478 C C . PRO A 1 313 ? -35.864 -26.355 -13.560 1.00 61.03 313 PRO A C 1
ATOM 2480 O O . PRO A 1 313 ? -34.681 -26.446 -13.905 1.00 61.03 313 PRO A O 1
ATOM 2483 N N . GLU A 1 314 ? -36.306 -26.806 -12.386 1.00 48.62 314 GLU A N 1
ATOM 2484 C CA . GLU A 1 314 ? -35.713 -27.963 -11.718 1.00 48.62 314 GLU A CA 1
ATOM 2485 C C . GLU A 1 314 ? -35.629 -29.151 -12.696 1.00 48.62 314 GLU A C 1
ATOM 2487 O O . GLU A 1 314 ? -36.564 -29.426 -13.457 1.00 48.62 314 GLU A O 1
ATOM 2492 N N . PRO A 1 315 ? -34.545 -29.933 -12.611 1.00 58.31 315 PRO A N 1
ATOM 2493 C CA . PRO A 1 315 ? -34.773 -31.359 -12.454 1.00 58.31 315 PRO A CA 1
ATOM 2494 C C . PRO A 1 315 ? -34.034 -31.910 -11.237 1.00 58.31 315 PRO A C 1
ATOM 2496 O O . PRO A 1 315 ? -32.818 -31.800 -11.078 1.00 58.31 315 PRO A O 1
ATOM 2499 N N . ALA A 1 316 ? -34.833 -32.548 -10.392 1.00 48.12 316 ALA A N 1
ATOM 2500 C CA . ALA A 1 316 ? -34.413 -33.510 -9.400 1.00 48.12 316 ALA A CA 1
ATOM 2501 C C . ALA A 1 316 ? -33.711 -34.728 -10.037 1.00 48.12 316 ALA A C 1
ATOM 2503 O O . ALA A 1 316 ? -33.922 -35.039 -11.209 1.00 48.12 316 ALA A O 1
ATOM 2504 N N . VAL A 1 317 ? -33.040 -35.488 -9.159 1.00 49.12 317 VAL A N 1
ATOM 2505 C CA . VAL A 1 317 ? -32.466 -36.838 -9.348 1.00 49.12 317 VAL A CA 1
ATOM 2506 C C . VAL A 1 317 ? -31.066 -36.777 -9.999 1.00 49.12 317 VAL A C 1
ATOM 2508 O O . VAL A 1 317 ? -30.903 -36.305 -11.110 1.00 49.12 317 VAL A O 1
ATOM 2511 N N . ASP A 1 318 ? -29.976 -37.126 -9.306 1.00 42.16 318 ASP A N 1
ATOM 2512 C CA . ASP A 1 318 ? -29.715 -38.518 -8.946 1.00 42.16 318 ASP A CA 1
ATOM 2513 C C . ASP A 1 318 ? -28.851 -38.741 -7.694 1.00 42.16 318 ASP A C 1
ATOM 2515 O O . ASP A 1 318 ? -27.984 -37.949 -7.318 1.00 42.16 318 ASP A O 1
ATOM 2519 N N . LYS A 1 319 ? -29.128 -39.876 -7.052 1.00 51.88 319 LYS A N 1
ATOM 2520 C CA . LYS A 1 319 ? -28.431 -40.424 -5.891 1.00 51.88 319 LYS A CA 1
ATOM 2521 C C . LYS A 1 319 ? -27.336 -41.378 -6.375 1.00 51.88 319 LYS A C 1
ATOM 2523 O O . LYS A 1 319 ? -27.656 -42.481 -6.786 1.00 51.88 319 LYS A O 1
ATOM 2528 N N . ASP A 1 320 ? -26.075 -41.041 -6.139 1.00 48.56 320 ASP A N 1
ATOM 2529 C CA . ASP A 1 320 ? -24.969 -42.010 -6.051 1.00 48.56 320 ASP A CA 1
ATOM 2530 C C . ASP A 1 320 ? -24.070 -41.531 -4.899 1.00 48.56 320 ASP A C 1
ATOM 2532 O O . ASP A 1 320 ? -23.540 -40.429 -4.938 1.00 48.56 320 ASP A O 1
ATOM 2536 N N . LYS A 1 321 ? -23.976 -42.158 -3.720 1.00 50.34 321 LYS A N 1
ATOM 2537 C CA . LYS A 1 321 ? -23.701 -43.559 -3.353 1.00 50.34 321 LYS A CA 1
ATOM 2538 C C . LYS A 1 321 ? -22.425 -44.110 -3.998 1.00 50.34 321 LYS A C 1
ATOM 2540 O O . LYS A 1 321 ? -22.475 -45.023 -4.808 1.00 50.34 321 LYS A O 1
ATOM 2545 N N . GLY A 1 322 ? -21.259 -43.633 -3.553 1.00 43.22 322 GLY A N 1
ATOM 2546 C CA . GLY A 1 322 ?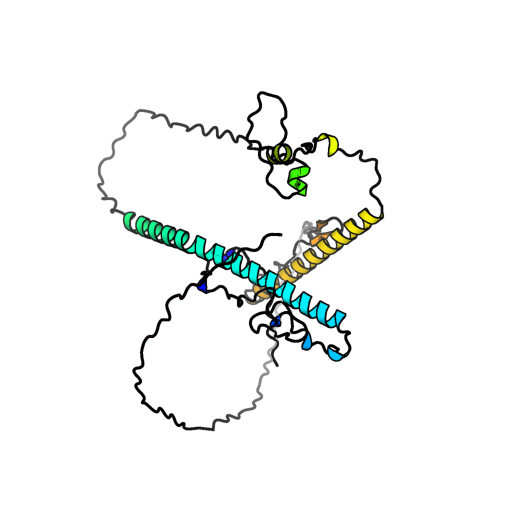 -20.000 -44.180 -4.061 1.00 43.22 322 GLY A CA 1
ATOM 2547 C C . GLY A 1 322 ? -18.721 -43.827 -3.309 1.00 43.22 322 GLY A C 1
ATOM 2548 O O . GLY A 1 322 ? -17.882 -43.134 -3.855 1.00 43.22 322 GLY A O 1
ATOM 2549 N N . LYS A 1 323 ? -18.549 -44.428 -2.126 1.00 55.94 323 LYS A N 1
ATOM 2550 C CA . LYS A 1 323 ? -17.312 -45.109 -1.686 1.00 55.94 323 LYS A CA 1
ATOM 2551 C C . LYS A 1 323 ? -16.043 -44.267 -1.433 1.00 55.94 323 LYS A C 1
ATOM 2553 O O . LYS A 1 323 ? -15.314 -43.893 -2.345 1.00 55.94 323 LYS A O 1
ATOM 2558 N N . GLU A 1 324 ? -15.722 -44.146 -0.143 1.00 48.91 324 GLU A N 1
ATOM 2559 C CA . GLU A 1 324 ? -14.363 -43.980 0.382 1.00 48.91 324 GLU A CA 1
ATOM 2560 C C . GLU A 1 324 ? -13.354 -44.891 -0.331 1.00 48.91 324 GLU A C 1
ATOM 2562 O O . GLU A 1 324 ? -13.554 -46.105 -0.432 1.00 48.91 324 GLU A O 1
ATOM 2567 N N . LYS A 1 325 ? -12.221 -44.310 -0.726 1.00 57.06 325 LYS A N 1
ATOM 2568 C CA . LYS A 1 325 ? -10.924 -44.984 -0.698 1.00 57.06 325 LYS A CA 1
ATOM 2569 C C . LYS A 1 325 ? -9.854 -43.961 -0.334 1.00 57.06 325 LYS A C 1
ATOM 2571 O O . LYS A 1 325 ? -9.457 -43.148 -1.163 1.00 57.06 325 LYS A O 1
ATOM 2576 N N . GLU A 1 326 ? -9.388 -44.040 0.906 1.00 50.91 326 GLU A N 1
ATOM 2577 C CA . GLU A 1 326 ? -8.012 -43.687 1.237 1.00 50.91 326 GLU A CA 1
ATOM 2578 C C . GLU A 1 326 ? -7.051 -44.550 0.404 1.00 50.91 326 GLU A C 1
ATOM 2580 O O . GLU A 1 326 ? -7.273 -45.758 0.254 1.00 50.91 326 GLU A O 1
ATOM 2585 N N . PRO A 1 327 ? -5.939 -43.982 -0.069 1.00 62.06 327 PRO A N 1
ATOM 2586 C CA . PRO A 1 327 ? -4.684 -44.693 -0.135 1.00 62.06 327 PRO A CA 1
ATOM 2587 C C . PRO A 1 327 ? -3.805 -44.218 1.024 1.00 62.06 327 PRO A C 1
ATOM 2589 O O . PRO A 1 327 ? -3.356 -43.072 1.066 1.00 62.06 327 PRO A O 1
ATOM 2592 N N . GLY A 1 328 ? -3.592 -45.126 1.976 1.00 51.34 328 GLY A N 1
ATOM 2593 C CA . GLY A 1 328 ? -2.523 -45.019 2.957 1.00 51.34 328 GLY A CA 1
ATOM 2594 C C . GLY A 1 328 ? -1.129 -45.059 2.305 1.00 51.34 328 GLY A C 1
ATOM 2595 O O . GLY A 1 328 ? -1.005 -45.285 1.099 1.00 51.34 328 GLY A O 1
ATOM 2596 N N . PRO A 1 329 ? -0.075 -44.826 3.101 1.00 58.75 329 PRO A N 1
ATOM 2597 C CA . PRO A 1 329 ? 1.275 -44.597 2.611 1.00 58.75 329 PRO A CA 1
ATOM 2598 C C . PRO A 1 329 ? 1.990 -45.920 2.306 1.00 58.75 329 PRO A C 1
ATOM 2600 O O . PRO A 1 329 ? 2.177 -46.747 3.197 1.00 58.75 329 PRO A O 1
ATOM 2603 N N . GLU A 1 330 ? 2.445 -46.096 1.066 1.00 61.03 330 GLU A N 1
ATOM 2604 C CA . GLU A 1 330 ? 3.487 -47.070 0.732 1.00 61.03 330 GLU A CA 1
ATOM 2605 C C . GLU A 1 330 ? 4.853 -46.391 0.841 1.00 61.03 330 GLU A C 1
ATOM 2607 O O . GLU A 1 330 ? 5.154 -45.422 0.142 1.00 61.03 330 GLU A O 1
ATOM 2612 N N . GLY A 1 331 ? 5.666 -46.894 1.768 1.00 54.06 331 GLY A N 1
ATOM 2613 C CA . GLY A 1 331 ? 7.090 -46.610 1.812 1.00 54.06 331 GLY A CA 1
ATOM 2614 C C . GLY A 1 331 ? 7.847 -47.359 0.718 1.00 54.06 331 GLY A C 1
ATOM 2615 O O . GLY A 1 331 ? 7.359 -48.347 0.185 1.00 54.06 331 GLY A O 1
ATOM 2616 N N . ASN A 1 332 ? 9.043 -46.860 0.419 1.00 53.34 332 ASN A N 1
ATOM 2617 C CA . ASN A 1 332 ? 10.250 -47.569 -0.025 1.00 53.34 332 ASN A CA 1
ATOM 2618 C C . ASN A 1 332 ? 11.375 -46.518 0.081 1.00 53.34 332 ASN A C 1
ATOM 2620 O O . ASN A 1 332 ? 11.175 -45.371 -0.309 1.00 53.34 332 ASN A O 1
ATOM 2624 N N . GLY A 1 333 ? 12.447 -46.760 0.837 1.00 50.75 333 GLY A N 1
ATOM 2625 C CA . GLY A 1 333 ? 13.581 -47.595 0.419 1.00 50.75 333 GLY A CA 1
ATOM 2626 C C . GLY A 1 333 ? 14.611 -46.656 -0.223 1.00 50.75 333 GLY A C 1
ATOM 2627 O O . GLY A 1 333 ? 14.339 -46.103 -1.276 1.00 50.75 333 GLY A O 1
ATOM 2628 N N . GLU A 1 334 ? 15.600 -46.176 0.531 1.00 54.50 334 GLU A N 1
ATOM 2629 C CA . GLU A 1 334 ? 16.956 -46.750 0.600 1.00 54.50 334 GLU A CA 1
ATOM 2630 C C . GLU A 1 334 ? 17.866 -46.263 -0.546 1.00 54.50 334 GLU A C 1
ATOM 2632 O O . GLU A 1 334 ? 17.483 -46.295 -1.706 1.00 54.50 334 GLU A O 1
ATOM 2637 N N . GLU A 1 335 ? 19.059 -45.804 -0.148 1.00 51.91 335 GLU A N 1
ATOM 2638 C CA . GLU A 1 335 ? 20.351 -45.718 -0.861 1.00 51.91 335 GLU A CA 1
ATOM 2639 C C . GLU A 1 335 ? 21.000 -44.324 -0.763 1.00 51.91 335 GLU A C 1
ATOM 2641 O O . GLU A 1 335 ? 20.627 -43.368 -1.433 1.00 51.91 335 GLU A O 1
ATOM 2646 N N . THR A 1 336 ? 21.860 -44.079 0.233 1.00 58.72 336 THR A N 1
ATOM 2647 C CA . THR A 1 336 ? 23.330 -44.234 0.141 1.00 58.72 336 THR A CA 1
ATOM 2648 C C . THR A 1 336 ? 23.912 -43.987 -1.247 1.00 58.72 336 THR A C 1
ATOM 2650 O O . THR A 1 336 ? 23.909 -44.883 -2.075 1.00 58.72 336 THR A O 1
ATOM 2653 N N . MET A 1 337 ? 24.591 -42.851 -1.418 1.00 59.03 337 MET A N 1
ATOM 2654 C CA . MET A 1 337 ? 25.887 -42.816 -2.098 1.00 59.03 337 MET A CA 1
ATOM 2655 C C . MET A 1 337 ? 26.722 -41.654 -1.550 1.00 59.03 337 MET A C 1
ATOM 2657 O O . MET A 1 337 ? 26.328 -40.491 -1.602 1.00 59.03 337 MET A O 1
ATOM 2661 N N . LYS A 1 338 ? 27.860 -42.024 -0.957 1.00 66.19 338 LYS A N 1
ATOM 2662 C CA . LYS A 1 338 ? 29.028 -41.167 -0.757 1.00 66.19 338 LYS A CA 1
ATOM 2663 C C . LYS A 1 338 ? 29.775 -41.089 -2.086 1.00 66.19 338 LYS A C 1
ATOM 2665 O O . LYS A 1 338 ? 29.949 -42.133 -2.710 1.00 66.19 338 LYS A O 1
ATOM 2670 N N . GLU A 1 339 ? 30.332 -39.926 -2.391 1.00 55.22 339 GLU A N 1
ATOM 2671 C CA . GLU A 1 339 ? 31.769 -39.813 -2.663 1.00 55.22 339 GLU A CA 1
ATOM 2672 C C . GLU A 1 339 ? 32.290 -38.502 -2.072 1.00 55.22 339 GLU A C 1
ATOM 2674 O O . GLU A 1 339 ? 31.595 -37.470 -2.234 1.00 55.22 339 GLU A O 1
#

Solvent-accessible surface area (backbone atoms only — not comparable to full-atom values): 23278 Å² total; per-residue (Å²): 135,87,82,79,80,83,76,86,68,79,77,52,76,78,66,54,79,76,58,53,43,87,72,53,78,78,73,83,90,71,63,93,82,38,62,47,67,37,74,94,49,57,63,84,60,90,88,57,72,94,55,77,66,66,79,75,40,93,59,46,87,76,50,52,72,69,55,52,39,50,48,46,50,53,49,53,52,55,48,53,51,53,44,50,53,43,50,52,50,34,54,52,32,58,65,45,51,62,59,52,51,51,51,52,52,53,52,55,50,52,60,64,71,64,61,78,75,73,81,78,83,76,84,78,79,93,70,97,75,89,84,76,92,72,84,77,78,75,75,79,77,79,69,76,75,72,71,77,74,68,79,82,75,50,29,56,62,31,56,76,68,74,46,84,63,45,71,84,74,84,59,92,87,54,96,71,60,33,52,65,28,58,75,68,74,45,84,60,45,62,82,50,76,67,73,71,59,60,71,88,82,63,79,74,56,67,73,60,51,51,53,50,50,53,50,51,51,53,51,39,52,54,50,35,52,51,37,51,52,51,24,53,51,53,44,62,67,38,56,84,71,66,64,53,90,81,69,61,60,75,52,70,30,53,41,101,83,68,46,78,41,68,91,74,88,70,67,84,71,79,78,76,83,80,78,83,90,85,90,80,88,92,81,90,83,84,87,82,90,82,89,81,85,83,90,83,88,88,77,89,81,89,80,83,87,87,87,80,81,83,81,88,76,88,79,81,87,84,92,75,90,78,79,91,74,86,82,77,89,80,85,80,83,89,80,88,81,88,132

Organism: Sphaerobolus stellatus (strain SS14) (NCBI:txid990650)